Protein AF-A0A3D5N4D8-F1 (afdb_monomer)

Nearest PDB structures (foldseek):
  7d3u-assembly1_A  TM=8.699E-01  e=2.169E-12  Dietzia sp. DQ12-45-1b
  7qru-assembly1_B  TM=9.603E-01  e=1.527E-08  Alkalihalophilus pseudofirmus
  6z16-assembly1_b  TM=8.548E-01  e=5.038E-07  Anoxybacillus flavithermus WK1
  6cfw-assembly1_F  TM=7.799E-01  e=5.726E-03  Pyrococcus furiosus COM1

Structure (mmCIF, N/CA/C/O backbone):
data_AF-A0A3D5N4D8-F1
#
_entry.id   AF-A0A3D5N4D8-F1
#
loop_
_atom_site.group_PDB
_atom_site.id
_atom_site.type_symbol
_atom_site.label_atom_id
_atom_site.label_alt_id
_atom_site.label_comp_id
_atom_site.label_asym_id
_atom_site.label_entity_id
_atom_site.label_seq_id
_atom_site.pdbx_PDB_ins_code
_atom_site.Cartn_x
_atom_site.Cartn_y
_atom_site.Cartn_z
_atom_site.occupancy
_atom_site.B_iso_or_equiv
_atom_site.auth_seq_id
_atom_site.auth_comp_id
_atom_site.auth_asym_id
_atom_site.auth_atom_id
_atom_site.pdbx_PDB_model_num
ATOM 1 N N . MET A 1 1 ? -4.231 -3.269 14.061 1.00 57.81 1 MET A N 1
ATOM 2 C CA . MET A 1 1 ? -4.427 -4.299 15.109 1.00 57.81 1 MET A CA 1
ATOM 3 C C . MET A 1 1 ? -4.768 -3.691 16.466 1.00 57.81 1 MET A C 1
ATOM 5 O O . MET A 1 1 ? -5.794 -4.067 17.006 1.00 57.81 1 MET A O 1
ATOM 9 N N . LEU A 1 2 ? -3.995 -2.729 16.992 1.00 70.19 2 LEU A N 1
ATOM 10 C CA . LEU A 1 2 ? -4.283 -2.094 18.294 1.00 70.19 2 LEU A CA 1
ATOM 11 C C . LEU A 1 2 ? -5.701 -1.496 18.391 1.00 70.19 2 LEU A C 1
ATOM 13 O O . LEU A 1 2 ? -6.395 -1.758 19.364 1.00 70.19 2 LEU A O 1
ATOM 17 N N . LEU A 1 3 ? -6.166 -0.811 17.339 1.00 71.31 3 LEU A N 1
ATOM 18 C CA . LEU A 1 3 ? -7.548 -0.309 17.234 1.00 71.31 3 LEU A CA 1
ATOM 19 C C . LEU A 1 3 ? -8.612 -1.414 17.357 1.00 71.31 3 LEU A C 1
ATOM 21 O O . LEU A 1 3 ? -9.627 -1.219 18.009 1.00 71.31 3 LEU A O 1
ATOM 25 N N . ALA A 1 4 ? -8.376 -2.592 16.773 1.00 73.81 4 ALA A N 1
ATOM 26 C CA . ALA A 1 4 ? -9.312 -3.715 16.866 1.00 73.81 4 ALA A CA 1
ATOM 27 C C . ALA A 1 4 ? -9.271 -4.381 18.252 1.00 73.81 4 ALA A C 1
ATOM 29 O O . ALA A 1 4 ? -10.307 -4.767 18.781 1.00 73.81 4 ALA A O 1
ATOM 30 N N . LEU A 1 5 ? -8.084 -4.479 18.863 1.00 78.56 5 LEU A N 1
ATOM 31 C CA . LEU A 1 5 ? -7.918 -5.017 20.217 1.00 78.56 5 LEU A CA 1
ATOM 32 C C . LEU A 1 5 ? -8.554 -4.122 21.285 1.00 78.56 5 LEU A C 1
ATOM 34 O O . LEU A 1 5 ? -8.994 -4.643 22.304 1.00 78.56 5 LEU A O 1
ATOM 38 N N . ASN A 1 6 ? -8.650 -2.808 21.047 1.00 74.62 6 ASN A N 1
ATOM 39 C CA . ASN A 1 6 ? -9.348 -1.880 21.944 1.00 74.62 6 ASN A CA 1
ATOM 40 C C . ASN A 1 6 ? -10.826 -2.282 22.161 1.00 74.62 6 ASN A C 1
ATOM 42 O O . ASN A 1 6 ? -11.407 -1.994 23.203 1.00 74.62 6 ASN A O 1
ATOM 46 N N . ILE A 1 7 ? -11.411 -2.997 21.194 1.00 71.94 7 ILE A N 1
ATOM 47 C CA . ILE A 1 7 ? -12.817 -3.418 21.173 1.00 71.94 7 ILE A CA 1
ATOM 48 C C . ILE A 1 7 ? -12.981 -4.859 21.724 1.00 71.94 7 ILE A C 1
ATOM 50 O O . ILE A 1 7 ? -14.092 -5.344 21.926 1.00 71.94 7 ILE A O 1
ATOM 54 N N . LEU A 1 8 ? -11.892 -5.583 22.003 1.00 78.44 8 LEU A N 1
ATOM 55 C CA . LEU A 1 8 ? -11.964 -6.961 22.498 1.00 78.44 8 LEU A CA 1
ATOM 56 C C . LEU A 1 8 ? -11.841 -7.042 24.030 1.00 78.44 8 LEU A C 1
ATOM 58 O O . LEU A 1 8 ? -11.213 -6.184 24.655 1.00 78.44 8 LEU A O 1
ATOM 62 N N . PRO A 1 9 ? -12.404 -8.094 24.660 1.00 78.31 9 PRO A N 1
ATOM 63 C CA . PRO A 1 9 ? -12.164 -8.373 26.070 1.00 78.31 9 PRO A CA 1
ATOM 64 C C . PRO A 1 9 ? -10.664 -8.486 26.359 1.00 78.31 9 PRO A C 1
ATOM 66 O O . PRO A 1 9 ? -9.923 -9.131 25.617 1.00 78.31 9 PRO A O 1
ATOM 69 N N . LYS A 1 10 ? -10.219 -7.893 27.471 1.00 79.06 10 LYS A N 1
ATOM 70 C CA . LYS A 1 10 ? -8.807 -7.932 27.896 1.00 79.06 10 LYS A CA 1
ATOM 71 C C . LYS A 1 10 ? -8.333 -9.331 28.276 1.00 79.06 10 LYS A C 1
ATOM 73 O O . LYS A 1 10 ? -7.138 -9.607 28.241 1.00 79.06 10 LYS A O 1
ATOM 78 N N . GLU A 1 11 ? -9.268 -10.193 28.656 1.00 82.44 11 GLU A N 1
ATOM 79 C CA . GLU A 1 11 ? -8.996 -11.567 29.036 1.00 82.44 11 GLU A CA 1
ATOM 80 C C . GLU A 1 11 ? -9.659 -12.518 28.049 1.00 82.44 11 GLU A C 1
ATOM 82 O O . GLU A 1 11 ? -10.851 -12.418 27.756 1.00 82.44 11 GLU A O 1
ATOM 87 N N . THR A 1 12 ? -8.872 -13.460 27.537 1.00 83.25 12 THR A N 1
ATOM 88 C CA . THR A 1 12 ? -9.387 -14.548 26.711 1.00 83.25 12 THR A CA 1
ATOM 89 C C . THR A 1 12 ? -9.952 -15.647 27.617 1.00 83.25 12 THR A C 1
ATOM 91 O O . THR A 1 12 ? -9.240 -16.112 28.515 1.00 83.25 12 THR A O 1
ATOM 94 N N . PRO A 1 13 ? -11.192 -16.115 27.389 1.00 82.38 13 PRO A N 1
ATOM 95 C CA . PRO A 1 13 ? -11.760 -17.230 28.136 1.00 82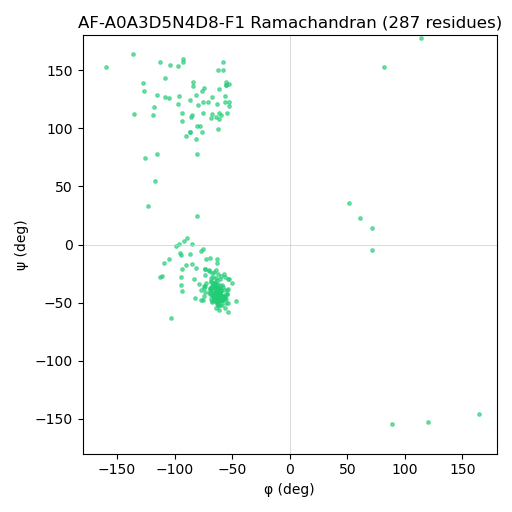.38 13 PRO A CA 1
ATOM 96 C C . PRO A 1 13 ? -10.877 -18.487 28.062 1.00 82.38 13 PRO A C 1
ATOM 98 O O . PRO A 1 13 ? -10.360 -18.859 27.006 1.00 82.38 13 PRO A O 1
ATOM 101 N N . LYS A 1 14 ? -10.696 -19.181 29.193 1.00 81.31 14 LYS A N 1
ATOM 102 C CA . LYS A 1 14 ? -9.939 -20.445 29.250 1.00 81.31 14 LYS A CA 1
ATOM 103 C C . LYS A 1 14 ? -10.817 -21.615 28.793 1.00 81.31 14 LYS A C 1
ATOM 105 O O . LYS A 1 14 ? -11.297 -22.385 29.612 1.00 81.31 14 LYS A O 1
ATOM 110 N N . GLU A 1 15 ? -10.995 -21.765 27.485 1.00 81.00 15 GLU A N 1
ATOM 111 C CA . GLU A 1 15 ? -11.867 -22.810 26.912 1.00 81.00 15 GLU A CA 1
ATOM 112 C C . GLU A 1 15 ? -11.146 -24.136 26.613 1.00 81.00 15 GLU A C 1
ATOM 114 O O . GLU A 1 15 ? -11.775 -25.177 26.430 1.00 81.00 15 GLU A O 1
ATOM 119 N N . SER A 1 16 ? -9.811 -24.127 26.541 1.00 86.50 16 SER A N 1
ATOM 120 C CA . SER A 1 16 ? -9.039 -25.287 26.075 1.00 86.50 16 SER A CA 1
ATOM 121 C C . SER A 1 16 ? -8.493 -26.151 27.211 1.00 86.50 16 SER A C 1
ATOM 123 O O . SER A 1 16 ? -7.671 -25.699 28.013 1.00 86.50 16 SER A O 1
ATOM 125 N N . LEU A 1 17 ? -8.886 -27.428 27.206 1.00 90.19 17 LEU A N 1
ATOM 126 C CA . LEU A 1 17 ? -8.381 -28.474 28.100 1.00 90.19 17 LEU A CA 1
ATOM 127 C C . LEU A 1 17 ? -6.866 -28.718 27.906 1.00 90.19 17 LEU A C 1
ATOM 129 O O . LEU A 1 17 ? -6.376 -28.606 26.776 1.00 90.19 17 LEU A O 1
ATOM 133 N N . PRO A 1 18 ? -6.119 -29.132 28.951 1.00 90.56 18 PRO A N 1
ATOM 134 C CA . PRO A 1 18 ? -4.676 -29.392 28.857 1.00 90.56 18 PRO A CA 1
ATOM 135 C C . PRO A 1 18 ? -4.288 -30.392 27.757 1.00 90.56 18 PRO A C 1
ATOM 137 O O . PRO A 1 18 ? -3.319 -30.167 27.039 1.00 90.56 18 PRO A O 1
ATOM 140 N N . GLY A 1 19 ? -5.080 -31.454 27.559 1.00 92.94 19 GLY A N 1
ATOM 141 C CA . GLY A 1 19 ? -4.830 -32.447 26.507 1.00 92.94 19 GLY A CA 1
ATOM 142 C C . GLY A 1 19 ? -4.964 -31.884 25.087 1.00 92.94 19 GLY A C 1
ATOM 143 O O . GLY A 1 19 ? -4.184 -32.243 24.208 1.00 92.94 19 GLY A O 1
ATOM 144 N N . ARG A 1 20 ? -5.895 -30.941 24.867 1.00 93.06 20 ARG A N 1
ATOM 145 C CA . ARG A 1 20 ? -6.019 -30.231 23.583 1.00 93.06 20 ARG A CA 1
ATOM 146 C C . ARG A 1 20 ? -4.787 -29.363 23.332 1.00 93.06 20 ARG A C 1
ATOM 148 O O . ARG A 1 20 ? -4.223 -29.429 22.250 1.00 93.06 20 ARG A O 1
ATOM 155 N N . LYS A 1 21 ? -4.318 -28.635 24.351 1.00 92.69 21 LYS A N 1
ATOM 156 C CA . LYS A 1 21 ? -3.095 -27.822 24.253 1.00 92.69 21 LYS A CA 1
ATOM 157 C C . LYS A 1 21 ? -1.859 -28.665 23.948 1.00 92.69 21 LYS A C 1
ATOM 159 O O . LYS A 1 21 ? -1.038 -28.248 23.140 1.00 92.69 21 LYS A O 1
ATOM 164 N N . LEU A 1 22 ? -1.741 -29.848 24.555 1.00 95.94 22 LEU A N 1
ATOM 165 C CA . LEU A 1 22 ? -0.646 -30.773 24.260 1.00 95.94 22 LEU A CA 1
ATOM 166 C C . LEU A 1 22 ? -0.704 -31.254 22.806 1.00 95.94 22 LEU A C 1
ATOM 168 O O . LEU A 1 22 ? 0.299 -31.167 22.106 1.00 95.94 22 LEU A O 1
ATOM 172 N N . ARG A 1 23 ? -1.876 -31.705 22.336 1.00 96.25 23 ARG A N 1
ATOM 173 C CA . ARG A 1 23 ? -2.076 -32.105 20.934 1.00 96.25 23 ARG A CA 1
ATOM 174 C C . ARG A 1 23 ? -1.701 -30.974 19.980 1.00 96.25 23 ARG A C 1
ATOM 176 O O . ARG A 1 23 ? -0.933 -31.197 19.054 1.00 96.25 23 ARG A O 1
ATOM 183 N N . ASP A 1 24 ? -2.225 -29.776 20.214 1.00 96.00 24 ASP A N 1
ATOM 184 C CA . ASP A 1 24 ? -1.990 -28.624 19.344 1.00 96.00 24 ASP A CA 1
ATOM 185 C C . ASP A 1 24 ? -0.513 -28.199 19.379 1.00 96.00 24 ASP A C 1
ATOM 187 O O . ASP A 1 24 ? 0.049 -27.848 18.344 1.00 96.00 24 ASP A O 1
ATOM 191 N N . GLY A 1 25 ? 0.150 -28.324 20.534 1.00 96.94 25 GLY A N 1
ATOM 192 C CA . GLY A 1 25 ? 1.595 -28.140 20.670 1.00 96.94 25 GLY A CA 1
ATOM 193 C C . GLY A 1 25 ? 2.397 -29.157 19.856 1.00 96.94 25 GLY A C 1
ATOM 194 O O . GLY A 1 25 ? 3.285 -28.768 19.104 1.00 96.94 25 GLY A O 1
ATOM 195 N N . VAL A 1 26 ? 2.048 -30.446 19.935 1.00 98.06 26 VAL A N 1
ATOM 196 C CA . VAL A 1 26 ? 2.691 -31.511 19.145 1.0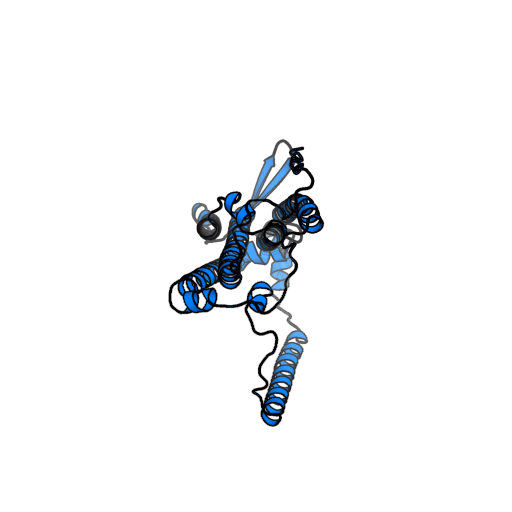0 98.06 26 VAL A CA 1
ATOM 197 C C . VAL A 1 26 ? 2.490 -31.279 17.648 1.00 98.06 26 VAL A C 1
ATOM 199 O O . VAL A 1 26 ? 3.457 -31.342 16.893 1.00 98.06 26 VAL A O 1
ATOM 202 N N . VAL A 1 27 ? 1.266 -30.957 17.216 1.00 98.00 27 VAL A N 1
ATOM 203 C CA . VAL A 1 27 ? 0.959 -30.651 15.809 1.00 98.00 27 VAL A CA 1
ATOM 204 C C . VAL A 1 27 ? 1.751 -29.433 15.333 1.00 98.00 27 VAL A C 1
ATOM 206 O O . VAL A 1 27 ? 2.333 -29.478 14.254 1.00 98.00 27 VAL A O 1
ATOM 209 N N . SER A 1 28 ? 1.831 -28.375 16.142 1.00 98.12 28 SER A N 1
ATOM 210 C CA . SER A 1 28 ? 2.570 -27.154 15.795 1.00 98.12 28 SER A CA 1
ATOM 211 C C . SER A 1 28 ? 4.073 -27.405 15.675 1.00 98.12 28 SER A C 1
ATOM 213 O O . SER A 1 28 ? 4.697 -26.919 14.736 1.00 98.12 28 SER A O 1
ATOM 215 N N . ILE A 1 29 ? 4.656 -28.196 16.583 1.00 98.31 29 ILE A N 1
ATOM 216 C CA . ILE A 1 29 ? 6.075 -28.576 16.527 1.00 98.31 29 ILE A CA 1
ATOM 217 C C . ILE A 1 29 ? 6.341 -29.448 15.301 1.00 98.31 29 ILE A C 1
ATOM 219 O O . ILE A 1 29 ? 7.279 -29.177 14.556 1.00 98.31 2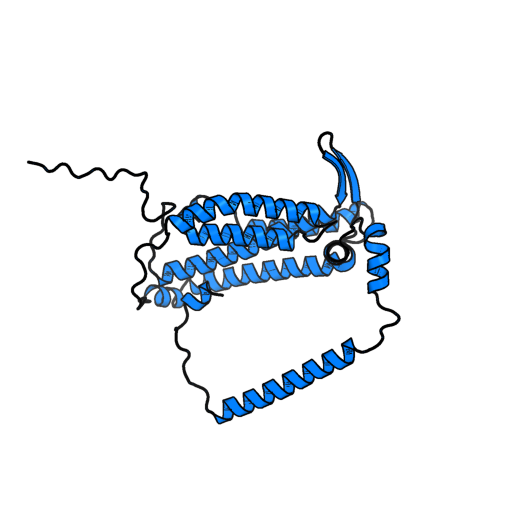9 ILE A O 1
ATOM 223 N N . ALA A 1 30 ? 5.510 -30.463 15.060 1.00 98.31 30 ALA A N 1
ATOM 224 C CA . ALA A 1 30 ? 5.659 -31.346 13.909 1.00 98.31 30 ALA A CA 1
ATOM 225 C C . ALA A 1 30 ? 5.546 -30.572 12.585 1.00 98.31 30 ALA A C 1
ATOM 227 O O . ALA A 1 30 ? 6.387 -30.738 11.703 1.00 98.31 30 ALA A O 1
ATOM 228 N N . ALA A 1 31 ? 4.560 -29.679 12.465 1.00 98.38 31 ALA A N 1
ATOM 229 C CA . ALA A 1 31 ? 4.394 -28.821 11.296 1.00 98.38 31 ALA A CA 1
ATOM 230 C C . ALA A 1 31 ? 5.566 -27.841 11.133 1.00 98.38 31 ALA A C 1
ATOM 232 O O . ALA A 1 31 ? 6.096 -27.702 10.033 1.00 98.38 31 ALA A O 1
ATOM 233 N N . GLY A 1 32 ? 6.008 -27.200 12.220 1.00 98.38 32 GLY A N 1
ATOM 234 C CA . GLY A 1 32 ? 7.130 -26.261 12.209 1.00 98.38 32 GLY A CA 1
ATOM 235 C C . GLY A 1 32 ? 8.449 -26.920 11.808 1.00 98.38 32 GLY A C 1
ATOM 236 O O . GLY A 1 32 ? 9.162 -26.391 10.959 1.00 98.38 32 GLY A O 1
ATOM 237 N N . LEU A 1 33 ? 8.744 -28.106 12.349 1.00 98.38 33 LEU A N 1
ATOM 238 C CA . LEU A 1 33 ? 9.914 -28.897 11.958 1.00 98.38 33 LEU A CA 1
ATOM 239 C C . LEU A 1 33 ? 9.804 -29.401 10.517 1.00 98.38 33 LEU A C 1
ATOM 241 O O . LEU A 1 33 ? 10.796 -29.377 9.795 1.00 98.38 33 LEU A O 1
ATOM 245 N N . GLY A 1 34 ? 8.613 -29.816 10.080 1.00 98.19 34 GLY A N 1
ATOM 246 C CA . GLY A 1 34 ? 8.374 -30.252 8.704 1.00 98.19 34 GLY A CA 1
ATOM 247 C C . GLY A 1 34 ? 8.617 -29.134 7.688 1.00 98.19 34 GLY A C 1
ATOM 248 O O . GLY A 1 34 ? 9.388 -29.311 6.747 1.00 98.19 34 GLY A O 1
ATOM 249 N N . ILE A 1 35 ? 8.013 -27.962 7.904 1.00 98.19 35 ILE A N 1
ATOM 250 C CA . ILE A 1 35 ? 8.190 -26.788 7.037 1.00 98.19 35 ILE A CA 1
ATOM 251 C C . ILE A 1 35 ? 9.632 -26.276 7.114 1.00 98.19 35 ILE A C 1
ATOM 253 O O . ILE A 1 35 ? 10.246 -26.027 6.079 1.00 98.19 35 ILE A O 1
ATOM 257 N N . GLY A 1 36 ? 10.199 -26.160 8.318 1.00 98.31 36 GLY A N 1
ATOM 258 C CA . GLY A 1 36 ? 11.580 -25.719 8.512 1.00 98.31 36 GLY A CA 1
ATOM 259 C C . GLY A 1 36 ? 12.589 -26.649 7.836 1.00 98.31 36 GLY A C 1
ATOM 260 O O . GLY A 1 36 ? 13.492 -26.180 7.147 1.00 98.31 36 GLY A O 1
ATOM 261 N N . GLY A 1 37 ? 12.390 -27.964 7.953 1.00 98.06 37 GLY A N 1
ATOM 262 C CA . GLY A 1 37 ? 13.183 -28.971 7.254 1.00 98.06 37 GLY A CA 1
ATOM 263 C C . GLY A 1 37 ? 13.054 -28.857 5.736 1.00 98.06 37 GLY A C 1
ATOM 264 O O . GLY A 1 37 ? 14.066 -28.843 5.039 1.00 98.06 37 GLY A O 1
ATOM 265 N N . ALA A 1 38 ? 11.835 -28.692 5.212 1.00 97.38 38 ALA A N 1
ATOM 266 C CA . ALA A 1 38 ? 11.617 -28.488 3.781 1.00 97.38 38 ALA A CA 1
ATOM 267 C C . ALA A 1 38 ? 12.360 -27.242 3.264 1.00 97.38 38 ALA A C 1
ATOM 269 O O . ALA A 1 38 ? 13.108 -27.338 2.292 1.00 97.38 38 ALA A O 1
ATOM 270 N N . ILE A 1 39 ? 12.240 -26.104 3.955 1.00 97.19 39 ILE A N 1
ATOM 271 C CA . ILE A 1 39 ? 12.950 -24.863 3.608 1.00 97.19 39 ILE A CA 1
ATOM 272 C C . ILE A 1 39 ? 14.465 -25.079 3.641 1.00 97.19 39 ILE A C 1
ATOM 274 O O . ILE A 1 39 ? 15.140 -24.754 2.666 1.00 97.19 39 ILE A O 1
ATOM 278 N N . TRP A 1 40 ? 14.996 -25.691 4.705 1.00 96.94 40 TRP A N 1
ATOM 279 C CA . TRP A 1 40 ? 16.423 -25.999 4.822 1.00 96.94 40 TRP A CA 1
ATOM 280 C C . TRP A 1 40 ? 16.919 -26.829 3.634 1.00 96.94 40 TRP A C 1
ATOM 282 O O . TRP A 1 40 ? 17.923 -26.489 3.007 1.00 96.94 40 TRP A O 1
ATOM 292 N N . THR A 1 41 ? 16.181 -27.879 3.261 1.00 96.00 41 THR A N 1
ATOM 293 C CA . THR A 1 41 ? 16.553 -28.744 2.131 1.00 96.00 41 THR A CA 1
ATOM 294 C C . THR A 1 41 ? 16.465 -28.059 0.772 1.00 96.00 41 THR A C 1
ATOM 296 O O . THR A 1 41 ? 17.129 -28.507 -0.155 1.00 96.00 41 THR A O 1
ATOM 299 N N . ILE A 1 42 ? 15.649 -27.011 0.622 1.00 93.38 42 ILE A N 1
ATOM 300 C CA . ILE A 1 42 ? 15.556 -26.232 -0.619 1.00 93.38 42 ILE A CA 1
ATOM 301 C C . ILE A 1 42 ? 16.686 -25.202 -0.676 1.00 93.38 42 ILE A C 1
ATOM 303 O O . ILE A 1 42 ? 17.360 -25.101 -1.696 1.00 93.38 42 ILE A O 1
ATOM 307 N N . MET A 1 43 ? 16.925 -24.473 0.417 1.00 92.69 43 MET A N 1
ATOM 308 C CA . MET A 1 43 ? 17.912 -23.388 0.470 1.00 92.69 43 MET A CA 1
ATOM 309 C C . MET A 1 43 ? 19.368 -23.864 0.401 1.00 92.69 43 MET A C 1
ATOM 311 O O . MET A 1 43 ? 20.242 -23.084 0.046 1.00 92.69 43 MET A O 1
ATOM 315 N N . THR A 1 44 ? 19.634 -25.125 0.743 1.00 93.62 44 THR A N 1
ATOM 316 C CA . THR A 1 44 ? 20.980 -25.729 0.706 1.00 93.62 44 THR A CA 1
ATOM 317 C C . THR A 1 44 ? 21.305 -26.432 -0.616 1.00 93.62 44 THR A C 1
ATOM 319 O O . THR A 1 44 ? 22.373 -27.026 -0.742 1.00 93.62 44 THR A O 1
ATOM 322 N N . ARG A 1 45 ? 20.404 -26.389 -1.606 1.00 89.50 45 ARG A N 1
ATOM 323 C CA . ARG A 1 45 ? 20.658 -26.938 -2.946 1.00 89.50 45 ARG A CA 1
ATOM 324 C C . ARG A 1 45 ? 21.402 -25.934 -3.813 1.00 89.50 45 ARG A C 1
ATOM 326 O O . ARG A 1 45 ? 21.031 -24.764 -3.865 1.00 89.50 45 ARG A O 1
ATOM 333 N N . ASP A 1 46 ? 22.359 -26.432 -4.587 1.00 86.94 46 ASP A N 1
ATOM 334 C CA . ASP A 1 46 ? 22.959 -25.662 -5.670 1.00 86.94 46 ASP A CA 1
ATOM 335 C C . ASP A 1 46 ? 21.932 -25.427 -6.787 1.00 86.94 46 ASP A C 1
ATOM 337 O O . ASP A 1 46 ? 21.310 -26.360 -7.302 1.00 86.94 46 ASP A O 1
ATOM 341 N N . LEU A 1 47 ? 21.758 -24.160 -7.169 1.00 81.69 47 LEU A N 1
ATOM 342 C CA . LEU A 1 47 ? 20.841 -23.711 -8.221 1.00 81.69 47 LEU A CA 1
ATOM 343 C C . LEU A 1 47 ? 21.647 -23.098 -9.381 1.00 81.69 47 LEU A C 1
ATOM 345 O O . LEU A 1 47 ? 21.721 -21.874 -9.497 1.00 81.69 47 LEU A O 1
ATOM 349 N N . PRO A 1 48 ? 22.262 -23.925 -10.250 1.00 74.94 48 PRO A N 1
ATOM 350 C CA . PRO A 1 48 ? 23.191 -23.452 -11.280 1.00 74.94 48 PRO A CA 1
ATOM 351 C C . PRO A 1 48 ? 22.550 -22.544 -12.345 1.00 74.94 48 PRO A C 1
ATOM 353 O O . PRO A 1 48 ? 23.252 -21.745 -12.952 1.00 74.94 48 PRO A O 1
ATOM 356 N N . ASN A 1 49 ? 21.227 -22.608 -12.540 1.00 80.62 49 ASN A N 1
ATOM 357 C CA . ASN A 1 49 ? 20.490 -21.807 -13.529 1.00 80.62 49 ASN A CA 1
ATOM 358 C C . ASN A 1 49 ? 19.477 -20.863 -12.859 1.00 80.62 49 ASN A C 1
ATOM 360 O O . ASN A 1 49 ? 18.280 -20.911 -13.141 1.00 80.62 49 ASN A O 1
ATOM 364 N N . SER A 1 50 ? 19.940 -20.036 -11.920 1.00 85.69 50 SER A N 1
ATOM 365 C CA . SER A 1 50 ? 19.078 -19.063 -11.239 1.00 85.69 50 SER A CA 1
ATOM 366 C C . SER A 1 50 ? 18.728 -17.868 -12.135 1.00 85.69 50 SER A C 1
ATOM 368 O O . SER A 1 50 ? 19.607 -17.235 -12.723 1.00 85.69 50 SER A O 1
ATOM 370 N N . ILE A 1 51 ? 17.449 -17.475 -12.140 1.00 91.19 51 ILE A N 1
ATOM 371 C CA . ILE A 1 51 ? 16.967 -16.242 -12.788 1.00 91.19 51 ILE A CA 1
ATOM 372 C C . ILE A 1 51 ? 17.553 -14.965 -12.157 1.00 91.19 51 ILE A C 1
ATOM 374 O O . ILE A 1 51 ? 17.536 -13.900 -12.768 1.00 91.19 51 ILE A O 1
ATOM 378 N N . SER A 1 52 ? 18.133 -15.050 -10.953 1.00 90.19 52 SER A N 1
ATOM 379 C CA . SER A 1 52 ? 18.774 -13.902 -10.298 1.00 90.19 52 SER A CA 1
ATOM 380 C C . SER A 1 52 ? 19.897 -13.297 -11.144 1.00 90.19 52 SER A C 1
ATOM 382 O O . SER A 1 52 ? 20.032 -12.077 -11.182 1.00 90.19 52 SER A O 1
ATOM 384 N N . ALA A 1 53 ? 20.668 -14.127 -11.857 1.00 91.12 53 ALA A N 1
ATOM 385 C CA . ALA A 1 53 ? 21.729 -13.652 -12.744 1.00 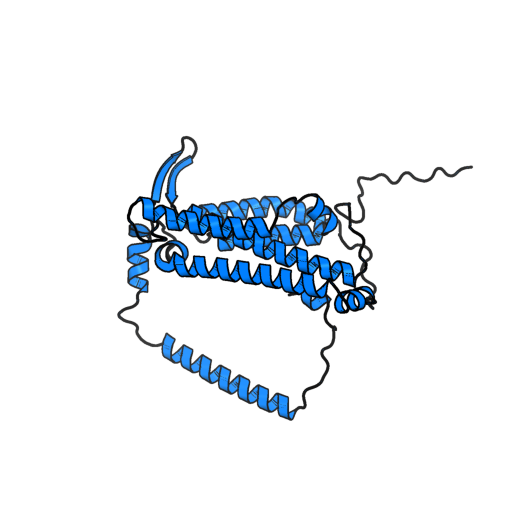91.12 53 ALA A CA 1
ATOM 386 C C . ALA A 1 53 ? 21.166 -12.824 -13.911 1.00 91.12 53 ALA A C 1
ATOM 388 O O . ALA A 1 53 ? 21.738 -11.794 -14.259 1.00 91.12 53 ALA A O 1
ATOM 389 N N . TYR A 1 54 ? 20.011 -13.227 -14.459 1.00 92.75 54 TYR A N 1
ATOM 390 C CA . TYR A 1 54 ? 19.309 -12.467 -15.494 1.00 92.75 54 TYR A CA 1
ATOM 391 C C . TYR A 1 54 ? 18.880 -11.090 -14.981 1.00 92.75 54 TYR A C 1
ATOM 393 O O . TYR A 1 54 ? 19.154 -10.086 -15.633 1.00 92.75 54 TYR A O 1
ATOM 401 N N . HIS A 1 55 ? 18.247 -11.020 -13.805 1.00 93.81 55 HIS A N 1
ATOM 402 C CA . HIS A 1 55 ? 17.785 -9.741 -13.263 1.00 93.81 55 HIS A CA 1
ATOM 403 C C . HIS A 1 55 ? 18.945 -8.796 -12.931 1.00 93.81 55 HIS A C 1
ATOM 405 O O . HIS A 1 55 ? 18.887 -7.624 -13.283 1.00 93.81 55 HIS A O 1
ATOM 411 N N . LEU A 1 56 ? 20.032 -9.302 -12.338 1.00 92.88 56 LEU A N 1
ATOM 412 C CA . LEU A 1 56 ? 21.223 -8.488 -12.067 1.00 92.88 56 LEU A CA 1
ATOM 413 C C . LEU A 1 56 ? 21.843 -7.913 -13.350 1.00 92.88 56 LEU A C 1
ATOM 415 O O . LEU A 1 56 ? 22.283 -6.767 -13.346 1.00 92.88 56 LEU A O 1
ATOM 419 N N . ALA A 1 57 ? 21.869 -8.692 -14.435 1.00 93.06 57 ALA A N 1
ATOM 420 C CA . ALA A 1 57 ? 22.434 -8.254 -15.708 1.00 93.06 57 ALA A CA 1
ATOM 421 C C . ALA A 1 57 ? 21.534 -7.254 -16.455 1.00 93.06 57 ALA A C 1
ATOM 423 O O . ALA A 1 57 ? 22.048 -6.337 -17.093 1.00 93.06 57 ALA A O 1
ATOM 424 N N . ASN A 1 58 ? 20.208 -7.408 -16.369 1.00 92.94 58 ASN A N 1
ATOM 425 C CA . ASN A 1 58 ? 19.267 -6.676 -17.223 1.00 92.94 58 ASN A CA 1
ATOM 426 C C . ASN A 1 58 ? 18.515 -5.534 -16.528 1.00 92.94 58 ASN A C 1
ATOM 428 O O . ASN A 1 58 ? 17.935 -4.708 -17.225 1.00 92.94 58 ASN A O 1
ATOM 432 N N . SER A 1 59 ? 18.537 -5.406 -15.194 1.00 90.75 59 SER A N 1
ATOM 433 C CA . SER A 1 59 ? 17.769 -4.351 -14.506 1.00 90.75 59 SER A CA 1
ATOM 434 C C . SER A 1 59 ? 18.089 -2.929 -14.981 1.00 90.75 59 SER A C 1
ATOM 436 O O . SER A 1 59 ? 17.165 -2.156 -15.218 1.00 90.75 59 SER A O 1
ATOM 438 N N . LYS A 1 60 ? 19.370 -2.583 -15.182 1.00 88.31 60 LYS A N 1
ATOM 439 C CA . LYS A 1 60 ? 19.729 -1.244 -15.685 1.00 88.31 60 LYS A CA 1
ATOM 440 C C . LYS A 1 60 ? 19.538 -1.110 -17.197 1.00 88.31 60 LYS A C 1
ATOM 442 O O . LYS A 1 60 ? 19.193 -0.030 -17.656 1.00 88.31 60 LYS A O 1
ATOM 447 N N . ILE A 1 61 ? 19.771 -2.180 -17.960 1.00 88.06 61 ILE A N 1
ATOM 448 C CA . ILE A 1 61 ? 19.734 -2.149 -19.432 1.00 88.06 61 ILE A CA 1
ATOM 449 C C . ILE A 1 61 ? 18.289 -2.109 -19.939 1.00 88.06 61 ILE A C 1
ATOM 451 O O . ILE A 1 61 ? 17.965 -1.290 -20.792 1.00 88.06 61 ILE A O 1
ATOM 455 N N . GLU A 1 62 ? 17.429 -2.978 -19.408 1.00 85.88 62 GLU A N 1
ATOM 456 C CA . GLU A 1 62 ? 16.038 -3.120 -19.850 1.00 85.88 62 GLU A CA 1
ATOM 457 C C . GLU A 1 62 ? 15.075 -2.268 -19.010 1.00 85.88 62 GLU A C 1
ATOM 459 O O . GLU A 1 62 ? 14.170 -1.653 -19.563 1.00 85.88 62 GLU A O 1
ATOM 464 N N . GLY A 1 63 ? 15.273 -2.196 -17.688 1.00 82.31 63 GLY A N 1
ATOM 465 C CA . GLY A 1 63 ? 14.385 -1.462 -16.772 1.00 82.31 63 GLY A CA 1
ATOM 466 C C . GLY A 1 63 ? 14.818 -0.027 -16.458 1.00 82.31 63 GLY A C 1
ATOM 467 O O . GLY A 1 63 ? 14.082 0.715 -15.814 1.00 82.31 63 GLY A O 1
ATOM 468 N N . GLY A 1 64 ? 16.024 0.379 -16.868 1.00 84.06 64 GLY A N 1
ATOM 469 C CA . GLY A 1 64 ? 16.571 1.716 -16.610 1.00 84.06 64 GLY A CA 1
ATOM 470 C C . GLY A 1 64 ? 16.976 1.981 -15.153 1.00 84.06 64 GLY A C 1
ATOM 471 O O . GLY A 1 64 ? 17.550 3.023 -14.866 1.00 84.06 64 GLY A O 1
ATOM 472 N N . GLY A 1 65 ? 16.743 1.067 -14.207 1.00 85.50 65 GLY A N 1
ATOM 473 C CA . GLY A 1 65 ? 16.975 1.317 -12.778 1.00 85.50 65 GLY A CA 1
ATOM 474 C C . GLY A 1 65 ? 18.182 0.571 -12.216 1.00 85.50 65 GLY A C 1
ATOM 475 O O . GLY A 1 65 ? 18.449 -0.576 -12.579 1.00 85.50 65 GLY A O 1
ATOM 476 N N . THR A 1 66 ? 18.919 1.194 -11.291 1.00 89.56 66 THR A N 1
ATOM 477 C CA . THR A 1 66 ? 19.982 0.499 -10.534 1.00 89.56 66 THR A CA 1
ATOM 478 C C . THR A 1 66 ? 19.454 -0.251 -9.311 1.00 89.56 66 THR A C 1
ATOM 480 O O . THR A 1 66 ? 20.136 -1.137 -8.794 1.00 89.56 66 THR A O 1
ATOM 483 N N . ASN A 1 67 ? 18.233 0.049 -8.852 1.00 91.88 67 ASN A N 1
ATOM 484 C CA . ASN A 1 67 ? 17.576 -0.720 -7.801 1.00 91.88 67 ASN A CA 1
ATOM 485 C C . ASN A 1 67 ? 16.921 -1.972 -8.395 1.00 91.88 67 ASN A C 1
ATOM 487 O O . ASN A 1 67 ? 15.753 -1.963 -8.779 1.00 91.88 67 ASN A O 1
ATOM 491 N N . VAL A 1 68 ? 17.679 -3.069 -8.420 1.00 92.81 68 VAL A N 1
ATOM 492 C CA . VAL A 1 68 ? 17.247 -4.359 -8.983 1.00 92.81 68 VAL A CA 1
ATOM 493 C C . VAL A 1 68 ? 15.922 -4.838 -8.387 1.00 92.81 68 VAL A C 1
ATOM 495 O O . VAL A 1 68 ? 15.087 -5.361 -9.115 1.00 92.81 68 VAL A O 1
ATOM 498 N N . VAL A 1 69 ? 15.689 -4.633 -7.085 1.00 92.81 69 VAL A N 1
ATOM 499 C CA . VAL A 1 69 ? 14.440 -5.064 -6.440 1.00 92.81 69 VAL A CA 1
ATOM 500 C C . VAL A 1 69 ? 13.258 -4.260 -6.967 1.00 92.81 69 VAL A C 1
ATOM 502 O O . VAL A 1 69 ? 12.271 -4.859 -7.381 1.00 92.81 69 VAL A O 1
ATOM 505 N N . ASN A 1 70 ? 13.360 -2.927 -7.000 1.00 91.44 70 ASN A N 1
ATOM 506 C CA . ASN A 1 70 ? 12.268 -2.095 -7.506 1.00 91.44 70 ASN A CA 1
ATOM 507 C C . ASN A 1 70 ? 11.989 -2.397 -8.979 1.00 91.44 70 ASN A C 1
ATOM 509 O O . ASN A 1 70 ? 10.841 -2.617 -9.333 1.00 91.44 70 ASN A O 1
ATOM 513 N N . VAL A 1 71 ? 13.036 -2.513 -9.800 1.00 90.81 71 VAL A N 1
ATOM 514 C CA . VAL A 1 71 ? 12.920 -2.872 -11.223 1.00 90.81 71 VAL A CA 1
ATOM 515 C C . VAL A 1 71 ? 12.254 -4.239 -11.415 1.00 90.81 71 VAL A C 1
ATOM 517 O O . VAL A 1 71 ? 11.406 -4.402 -12.287 1.00 90.81 71 VAL A O 1
ATOM 520 N N . ILE A 1 72 ? 12.570 -5.240 -10.583 1.00 92.88 72 ILE A N 1
ATOM 521 C CA . ILE A 1 72 ? 11.854 -6.523 -10.632 1.00 92.88 72 ILE A CA 1
ATOM 522 C C . ILE A 1 72 ? 10.368 -6.321 -10.346 1.00 92.88 72 ILE A C 1
ATOM 524 O O . ILE A 1 72 ? 9.552 -6.898 -11.054 1.00 92.88 72 ILE A O 1
ATOM 528 N N . LEU A 1 73 ? 10.016 -5.535 -9.328 1.00 91.81 73 LEU A N 1
ATOM 529 C CA . LEU A 1 73 ? 8.627 -5.344 -8.915 1.00 91.81 73 LEU A CA 1
ATOM 530 C C . LEU A 1 73 ? 7.811 -4.583 -9.965 1.00 91.81 73 LEU A C 1
ATOM 532 O O . LEU A 1 73 ? 6.729 -5.030 -10.326 1.00 91.81 73 LEU A O 1
ATOM 536 N N . VAL A 1 74 ? 8.324 -3.463 -10.474 1.00 90.19 74 VAL A N 1
ATOM 537 C CA . VAL A 1 74 ? 7.535 -2.557 -11.325 1.00 90.19 74 VAL A CA 1
ATOM 538 C C . VAL A 1 74 ? 7.704 -2.814 -12.820 1.00 90.19 74 VAL A C 1
ATOM 540 O O . VAL A 1 74 ? 6.753 -2.588 -13.561 1.00 90.19 74 VAL A O 1
ATOM 543 N N . ASP A 1 75 ? 8.856 -3.336 -13.258 1.00 89.69 75 ASP A N 1
ATOM 544 C CA . ASP A 1 75 ? 9.150 -3.550 -14.680 1.00 89.69 75 ASP A CA 1
ATOM 545 C C . ASP A 1 75 ? 9.009 -5.032 -15.059 1.00 89.69 75 ASP A C 1
ATOM 547 O O . ASP A 1 75 ? 8.127 -5.404 -15.831 1.00 89.69 75 ASP A O 1
ATOM 551 N N . PHE A 1 76 ? 9.828 -5.924 -14.488 1.00 91.38 76 PHE A N 1
ATOM 552 C CA . PHE A 1 76 ? 9.826 -7.337 -14.905 1.00 91.38 76 PHE A CA 1
ATOM 553 C C . PHE A 1 76 ? 8.604 -8.123 -14.420 1.00 91.38 76 PHE A C 1
ATOM 555 O O . PHE A 1 76 ? 8.127 -9.028 -15.104 1.00 91.38 76 PHE A O 1
ATOM 562 N N . ARG A 1 77 ? 8.113 -7.813 -13.219 1.00 93.75 77 ARG A N 1
ATOM 563 C CA . ARG A 1 77 ? 6.977 -8.475 -12.568 1.00 93.75 77 ARG A CA 1
ATOM 564 C C . ARG A 1 77 ? 5.878 -7.477 -12.209 1.00 93.75 77 ARG A C 1
ATOM 566 O O . ARG A 1 77 ? 5.140 -7.701 -11.254 1.00 93.75 77 ARG A O 1
ATOM 573 N N . GLY A 1 78 ? 5.706 -6.438 -13.033 1.00 92.25 78 GLY A N 1
ATOM 574 C CA . GLY A 1 78 ? 4.698 -5.391 -12.828 1.00 92.25 78 GLY A CA 1
ATOM 575 C C . GLY A 1 78 ? 3.274 -5.921 -12.624 1.00 92.25 78 GLY A C 1
ATOM 576 O O . GLY A 1 78 ? 2.489 -5.324 -11.890 1.00 92.25 78 GLY A O 1
ATOM 577 N N . PHE A 1 79 ? 2.934 -7.075 -13.214 1.00 94.94 79 PHE A N 1
ATOM 578 C CA . PHE A 1 79 ? 1.645 -7.739 -12.990 1.00 94.94 79 PHE A CA 1
ATOM 579 C C . PHE A 1 79 ? 1.417 -8.158 -11.536 1.00 94.94 79 PHE A C 1
ATOM 581 O O . PHE A 1 79 ? 0.288 -8.053 -11.057 1.00 94.94 79 PHE A O 1
ATOM 588 N N . ASP A 1 80 ? 2.459 -8.607 -10.836 1.00 96.06 80 ASP A N 1
ATOM 589 C CA . ASP A 1 80 ? 2.342 -9.022 -9.440 1.00 96.06 80 ASP A CA 1
ATOM 590 C C . ASP A 1 80 ? 2.053 -7.803 -8.568 1.00 96.06 80 ASP A C 1
ATOM 592 O O . ASP A 1 80 ? 1.085 -7.808 -7.813 1.00 96.06 80 ASP A O 1
ATOM 596 N N . THR A 1 81 ? 2.800 -6.711 -8.754 1.00 95.25 81 THR A N 1
ATOM 597 C CA . THR A 1 81 ? 2.567 -5.452 -8.032 1.00 95.25 81 THR A CA 1
ATOM 598 C C . THR A 1 81 ? 1.214 -4.827 -8.387 1.00 95.25 81 THR A C 1
ATOM 600 O O . THR A 1 81 ? 0.520 -4.310 -7.511 1.00 95.25 81 THR A O 1
ATOM 603 N N . PHE A 1 82 ? 0.773 -4.923 -9.646 1.00 96.75 82 PHE A N 1
ATOM 604 C CA . PHE A 1 82 ? -0.564 -4.486 -10.056 1.00 96.75 82 PHE A CA 1
ATOM 605 C C . PHE A 1 82 ? -1.662 -5.314 -9.369 1.00 96.75 82 PHE A C 1
ATOM 607 O O . PHE A 1 82 ? -2.637 -4.766 -8.852 1.00 96.75 82 PHE A O 1
ATOM 614 N N . GLY A 1 83 ? -1.482 -6.635 -9.301 1.00 97.00 83 GLY A N 1
ATOM 615 C CA . GLY A 1 83 ? -2.363 -7.536 -8.565 1.00 97.00 83 GLY A CA 1
ATOM 616 C C . GLY A 1 83 ? -2.389 -7.233 -7.065 1.00 97.00 83 GLY A C 1
ATOM 617 O O . GLY A 1 83 ? -3.465 -7.167 -6.474 1.00 97.00 83 GLY A O 1
ATOM 618 N N . GLU A 1 84 ? -1.232 -6.981 -6.453 1.00 96.81 84 GLU A N 1
ATOM 619 C CA . GLU A 1 84 ? -1.107 -6.630 -5.035 1.00 96.81 84 GLU A CA 1
ATOM 620 C C . GLU A 1 84 ? -1.901 -5.370 -4.680 1.00 96.81 84 GLU A C 1
ATOM 622 O O . GLU A 1 84 ? -2.653 -5.384 -3.703 1.00 96.81 84 GLU A O 1
ATOM 627 N N . ILE A 1 85 ? -1.803 -4.294 -5.473 1.00 97.12 85 ILE A N 1
ATOM 628 C CA . ILE A 1 85 ? -2.565 -3.065 -5.195 1.00 97.12 85 ILE A CA 1
ATOM 629 C C . ILE A 1 85 ? -4.070 -3.253 -5.400 1.00 97.12 85 ILE A C 1
ATOM 631 O O . ILE A 1 85 ? -4.862 -2.672 -4.656 1.00 97.12 85 ILE A O 1
ATOM 635 N N . ILE A 1 86 ? -4.485 -4.103 -6.345 1.00 97.75 86 ILE A N 1
ATOM 636 C CA . ILE A 1 86 ? -5.895 -4.469 -6.521 1.00 97.75 86 ILE A CA 1
ATOM 637 C C . ILE A 1 86 ? -6.390 -5.234 -5.294 1.00 97.75 86 ILE A C 1
ATOM 639 O O . ILE A 1 86 ? -7.428 -4.882 -4.735 1.00 97.75 86 ILE A O 1
ATOM 643 N N . VAL A 1 87 ? -5.646 -6.244 -4.836 1.00 97.75 87 VAL A N 1
ATOM 644 C CA . VAL A 1 87 ? -5.990 -7.021 -3.635 1.00 97.75 87 VAL A CA 1
ATOM 645 C C . VAL A 1 87 ? -6.031 -6.120 -2.400 1.00 97.75 87 VAL A C 1
ATOM 647 O O . VAL A 1 87 ? -6.962 -6.225 -1.602 1.00 97.75 87 VAL A O 1
ATOM 650 N N . LEU A 1 88 ? -5.087 -5.186 -2.264 1.00 97.31 88 LEU A N 1
ATOM 651 C CA . LEU A 1 88 ? -5.074 -4.197 -1.187 1.00 97.31 88 LEU A CA 1
ATOM 652 C C . LEU A 1 88 ? -6.313 -3.288 -1.234 1.00 97.31 88 LEU A C 1
ATOM 654 O O . LEU A 1 88 ? -6.955 -3.060 -0.206 1.00 97.31 88 LEU A O 1
ATOM 658 N N . GLY A 1 89 ? -6.681 -2.806 -2.422 1.00 97.12 89 GLY A N 1
ATOM 659 C CA . GLY A 1 89 ? -7.899 -2.029 -2.638 1.00 97.12 89 GLY A CA 1
ATOM 660 C C . GLY A 1 89 ? -9.160 -2.817 -2.276 1.00 97.12 89 GLY A C 1
ATOM 661 O O . GLY A 1 89 ? -10.003 -2.318 -1.530 1.00 97.12 89 GLY A O 1
ATOM 662 N N . ILE A 1 90 ? -9.265 -4.074 -2.722 1.00 97.69 90 ILE A N 1
ATOM 663 C CA . ILE A 1 90 ? -10.370 -4.984 -2.376 1.00 97.69 90 ILE A CA 1
ATOM 664 C C . ILE A 1 90 ? -10.440 -5.193 -0.862 1.00 97.69 90 ILE A C 1
ATOM 666 O O . ILE A 1 90 ? -11.529 -5.133 -0.292 1.00 97.69 90 ILE A O 1
ATOM 670 N N . ALA A 1 91 ? -9.306 -5.400 -0.191 1.00 96.94 91 ALA A N 1
ATOM 671 C CA . ALA A 1 91 ? -9.263 -5.561 1.258 1.00 96.94 91 ALA A CA 1
ATOM 672 C C . ALA A 1 91 ? -9.784 -4.308 1.980 1.00 96.94 91 ALA A C 1
ATOM 674 O O . ALA A 1 91 ? -10.612 -4.422 2.884 1.00 96.94 91 ALA A O 1
ATOM 675 N N . ALA A 1 92 ? -9.375 -3.111 1.552 1.00 95.69 92 ALA A N 1
ATOM 676 C CA . ALA A 1 92 ? -9.854 -1.857 2.132 1.00 95.69 92 ALA A CA 1
ATOM 677 C C . ALA A 1 92 ? -11.360 -1.639 1.908 1.00 95.69 92 ALA A C 1
ATOM 679 O O . ALA A 1 92 ? -12.077 -1.272 2.840 1.00 95.69 92 ALA A O 1
ATOM 680 N N . LEU A 1 93 ? -11.860 -1.924 0.702 1.00 95.62 93 LEU A N 1
ATOM 681 C CA . LEU A 1 93 ? -13.292 -1.874 0.393 1.00 95.62 93 LEU A CA 1
ATOM 682 C C . LEU A 1 93 ? -14.089 -2.934 1.165 1.00 95.62 93 LEU A C 1
ATOM 684 O O . LEU A 1 93 ? -15.218 -2.677 1.576 1.00 95.62 93 LEU A O 1
ATOM 688 N N . SER A 1 94 ? -13.497 -4.101 1.420 1.00 95.56 94 SER A N 1
ATOM 689 C CA . SER A 1 94 ? -14.104 -5.153 2.241 1.00 95.56 94 SER A CA 1
ATOM 690 C C . SER A 1 94 ? -14.200 -4.726 3.703 1.00 95.56 94 SER A C 1
ATOM 692 O O . SER A 1 94 ? -15.249 -4.895 4.315 1.00 95.56 94 SER A O 1
ATOM 694 N N . ILE A 1 95 ? -13.150 -4.109 4.259 1.00 92.88 95 ILE A N 1
ATOM 695 C CA . ILE A 1 95 ? -13.187 -3.506 5.602 1.00 92.88 95 ILE A CA 1
ATOM 696 C C . ILE A 1 95 ? -14.300 -2.461 5.674 1.00 92.88 95 ILE A C 1
ATOM 698 O O . ILE A 1 95 ? -15.088 -2.469 6.618 1.00 92.88 95 ILE A O 1
ATOM 702 N N . PHE A 1 96 ? -14.386 -1.590 4.667 1.00 92.56 96 PHE A N 1
ATOM 703 C CA . PHE A 1 96 ? -15.461 -0.613 4.557 1.00 92.56 96 PHE A CA 1
ATOM 704 C C . PHE A 1 96 ? -16.842 -1.280 4.571 1.00 92.56 96 PHE A C 1
ATOM 706 O O . PHE A 1 96 ? -17.656 -0.937 5.424 1.00 92.56 96 PHE A O 1
ATOM 713 N N . ALA A 1 97 ? -17.091 -2.249 3.687 1.00 92.69 97 ALA A N 1
ATOM 714 C CA . ALA A 1 97 ? -18.381 -2.922 3.571 1.00 92.69 97 ALA A CA 1
ATOM 715 C C . ALA A 1 97 ? -18.768 -3.655 4.867 1.00 92.69 97 ALA A C 1
ATOM 717 O O . ALA A 1 97 ? -19.893 -3.526 5.349 1.00 92.69 97 ALA A O 1
ATOM 718 N N . LEU A 1 98 ? -17.822 -4.374 5.477 1.00 91.56 98 LEU A N 1
ATOM 719 C CA . LEU A 1 98 ? -18.040 -5.072 6.743 1.00 91.56 98 LEU A CA 1
ATOM 720 C C . LEU A 1 98 ? -18.362 -4.094 7.874 1.00 91.56 98 LEU A C 1
ATOM 722 O O . LEU A 1 98 ? -19.320 -4.303 8.609 1.00 91.56 98 LEU A O 1
ATOM 726 N N . ILE A 1 99 ? -17.609 -3.002 8.004 1.00 88.75 99 ILE A N 1
ATOM 727 C CA . ILE A 1 99 ? -17.863 -2.023 9.063 1.00 88.75 99 ILE A CA 1
ATOM 728 C C . ILE A 1 99 ? -19.188 -1.303 8.829 1.00 88.75 99 ILE A C 1
ATOM 730 O O . ILE A 1 99 ? -19.967 -1.185 9.767 1.00 88.75 99 ILE A O 1
ATOM 734 N N . GLU A 1 100 ? -19.486 -0.885 7.598 1.00 87.56 100 GLU A N 1
ATOM 735 C CA . GLU A 1 100 ? -20.739 -0.201 7.274 1.00 87.56 100 GLU A CA 1
ATOM 736 C C . GLU A 1 100 ? -21.948 -1.066 7.664 1.00 87.56 100 GLU A C 1
ATOM 738 O O . GLU A 1 100 ? -22.840 -0.596 8.371 1.00 87.56 100 GLU A O 1
ATOM 743 N N . THR A 1 101 ? -21.916 -2.361 7.325 1.00 85.44 101 THR A N 1
ATOM 744 C CA . THR A 1 101 ? -22.970 -3.313 7.720 1.00 85.44 101 THR A CA 1
ATOM 745 C C . THR A 1 101 ? -23.062 -3.525 9.232 1.00 85.44 101 THR A C 1
ATOM 747 O O . THR A 1 101 ? -24.162 -3.644 9.755 1.00 85.44 101 THR A O 1
ATOM 750 N N . VAL A 1 102 ? -21.947 -3.529 9.970 1.00 82.62 102 VAL A N 1
ATOM 751 C CA . VAL A 1 102 ? -21.962 -3.659 11.441 1.00 82.62 102 VAL A CA 1
ATOM 752 C C . VAL A 1 102 ? -22.467 -2.382 12.117 1.00 82.62 102 VAL A C 1
ATOM 754 O O . VAL A 1 102 ? -23.140 -2.448 13.147 1.00 82.62 102 VAL A O 1
ATOM 757 N N . THR A 1 103 ? -22.180 -1.218 11.534 1.00 80.56 103 THR A N 1
ATOM 758 C CA . THR A 1 103 ? -22.639 0.085 12.039 1.00 80.56 103 THR A CA 1
ATOM 759 C C . THR A 1 103 ? -24.107 0.379 11.730 1.00 80.56 103 THR A C 1
ATOM 761 O O . THR A 1 103 ? -24.652 1.351 12.251 1.00 80.56 103 THR A O 1
ATOM 764 N N . GLN A 1 104 ? -24.778 -0.481 10.960 1.00 78.88 104 GLN A N 1
ATOM 765 C CA . GLN A 1 104 ? -26.197 -0.379 10.638 1.00 78.88 104 GLN A CA 1
ATOM 766 C C . GLN A 1 104 ? -26.942 -1.627 11.156 1.00 78.88 104 GLN A C 1
ATOM 768 O O . GLN A 1 104 ? -26.761 -2.729 10.655 1.00 78.88 104 GLN A O 1
ATOM 773 N N . GLY A 1 105 ? -27.799 -1.480 12.175 1.00 79.94 105 GLY A N 1
ATOM 774 C CA . GLY A 1 105 ? -28.675 -2.563 12.661 1.00 79.94 105 GLY A CA 1
ATOM 775 C C . GLY A 1 105 ? -28.479 -2.961 14.129 1.00 79.94 105 GLY A C 1
ATOM 776 O O . GLY A 1 105 ? -28.093 -2.148 14.966 1.00 79.94 105 GLY A O 1
ATOM 777 N N . GLU A 1 106 ? -28.790 -4.215 14.472 1.00 79.88 106 GLU A N 1
ATOM 778 C CA . GLU A 1 106 ? -28.761 -4.713 15.862 1.00 79.88 106 GLU A CA 1
ATOM 779 C C . GLU A 1 106 ? -27.352 -4.707 16.474 1.00 79.88 106 GLU A C 1
ATOM 781 O O . GLU A 1 106 ? -27.189 -4.401 17.655 1.00 79.88 106 GLU A O 1
ATOM 786 N N . ALA A 1 107 ? -26.317 -4.988 15.676 1.00 79.06 107 ALA A N 1
ATOM 787 C CA . ALA A 1 107 ? -24.928 -4.904 16.129 1.00 79.06 107 ALA A CA 1
ATOM 788 C C . ALA A 1 107 ? -24.551 -3.467 16.524 1.00 79.06 107 ALA A C 1
ATOM 790 O O . ALA A 1 107 ? -23.935 -3.262 17.569 1.00 79.06 107 ALA A O 1
ATOM 791 N N . ALA A 1 108 ? -25.007 -2.477 15.755 1.00 80.25 108 ALA A N 1
ATOM 792 C CA . ALA A 1 108 ? -24.821 -1.065 16.063 1.00 80.25 108 ALA A CA 1
ATOM 793 C C . ALA A 1 108 ? -25.513 -0.663 17.369 1.00 80.25 108 ALA A C 1
ATOM 795 O O . ALA A 1 108 ? -24.916 0.034 18.183 1.00 80.25 108 ALA A O 1
ATOM 796 N N . LYS A 1 109 ? -26.742 -1.148 17.609 1.00 80.31 109 LYS A N 1
ATOM 797 C CA . LYS A 1 109 ? -27.454 -0.916 18.879 1.00 80.31 109 LYS A CA 1
ATOM 798 C C . LYS A 1 109 ? -26.696 -1.508 20.064 1.00 80.31 109 LYS A C 1
ATOM 800 O O . LYS A 1 109 ? -26.560 -0.848 21.087 1.00 80.31 109 LYS A O 1
ATOM 805 N N . ARG A 1 110 ? -26.170 -2.729 19.919 1.00 79.56 110 ARG A N 1
ATOM 806 C CA . ARG A 1 110 ? -25.345 -3.372 20.955 1.00 79.56 110 ARG A CA 1
ATOM 807 C C . ARG A 1 110 ? -24.073 -2.578 21.232 1.00 79.56 110 ARG A C 1
ATOM 809 O O . ARG A 1 110 ? -23.765 -2.339 22.395 1.00 79.56 110 ARG A O 1
ATOM 816 N N . LEU A 1 111 ? -23.385 -2.136 20.179 1.00 77.50 111 LEU A N 1
ATOM 817 C CA . LEU A 1 111 ? -22.183 -1.310 20.283 1.00 77.50 111 LEU A CA 1
ATOM 818 C C . LEU A 1 111 ? -22.477 0.033 20.969 1.00 77.50 111 LEU A C 1
ATOM 820 O O . LEU A 1 111 ? -21.735 0.430 21.855 1.00 77.50 111 LEU A O 1
ATOM 824 N N . ALA A 1 112 ? -23.592 0.679 20.624 1.00 76.12 112 ALA A N 1
ATOM 825 C CA . ALA A 1 112 ? -24.047 1.917 21.256 1.00 76.12 112 ALA A CA 1
ATOM 826 C C . ALA A 1 112 ? -24.547 1.711 22.695 1.00 76.12 112 ALA A C 1
ATOM 828 O O . ALA A 1 112 ? -24.563 2.638 23.482 1.00 76.12 112 ALA A O 1
ATOM 829 N N . SER A 1 113 ? -24.961 0.508 23.087 1.00 77.50 113 SER A N 1
ATOM 830 C CA . SER A 1 113 ? -25.284 0.215 24.492 1.00 77.50 113 SER A CA 1
ATOM 831 C C . SER A 1 113 ? -24.057 -0.171 25.323 1.00 77.50 113 SER A C 1
ATOM 833 O O . SER A 1 113 ? -24.183 -0.501 26.504 1.00 77.50 113 SER A O 1
ATOM 835 N N . TRP A 1 114 ? -22.871 -0.195 24.711 1.00 74.44 114 TRP A N 1
ATOM 836 C CA . TRP A 1 114 ? -21.680 -0.692 25.369 1.00 74.44 114 TRP A CA 1
ATOM 837 C C . TRP A 1 114 ? -21.150 0.316 26.391 1.00 74.44 114 TRP A C 1
ATOM 839 O O . TRP A 1 114 ? -20.836 1.460 26.079 1.00 74.44 114 TRP A O 1
ATOM 849 N N . VAL A 1 115 ? -21.037 -0.135 27.639 1.00 65.94 115 VAL A N 1
ATOM 850 C CA . VAL A 1 115 ? -20.457 0.641 28.734 1.00 65.94 115 VAL A CA 1
ATOM 851 C C . VAL A 1 115 ? -18.975 0.297 28.862 1.00 65.94 115 VAL A C 1
ATOM 853 O O . VAL A 1 115 ? -18.609 -0.819 29.238 1.00 65.94 115 VAL A O 1
ATOM 856 N N . VAL A 1 116 ? -18.110 1.266 28.566 1.00 65.00 116 VAL A N 1
ATOM 857 C CA . VAL A 1 116 ? -16.661 1.140 28.764 1.00 65.00 116 VAL A CA 1
ATOM 858 C C . VAL A 1 116 ? -16.374 1.080 30.267 1.00 65.00 116 VAL A C 1
ATOM 860 O O . VAL A 1 116 ? -16.551 2.055 30.990 1.00 65.00 116 VAL A O 1
ATOM 863 N N . SER A 1 117 ? -15.908 -0.069 30.759 1.00 61.16 117 SER A N 1
ATOM 864 C CA . SER A 1 117 ? -15.707 -0.315 32.198 1.00 61.16 117 SER A CA 1
ATOM 865 C C . SER A 1 117 ? -14.475 0.377 32.802 1.00 61.16 117 SER A C 1
ATOM 867 O O . SER A 1 117 ? -14.226 0.264 34.000 1.00 61.16 117 SER A O 1
ATOM 869 N N . ASN A 1 118 ? -13.662 1.057 31.991 1.00 62.66 118 ASN A N 1
ATOM 870 C CA . ASN A 1 118 ? -12.378 1.611 32.407 1.00 62.66 118 ASN A CA 1
ATOM 871 C C . ASN A 1 118 ? -12.438 3.141 32.508 1.00 62.66 118 ASN A C 1
ATOM 873 O O . ASN A 1 118 ? -12.736 3.808 31.520 1.00 62.66 118 ASN A O 1
ATOM 877 N N . ARG A 1 119 ? -12.034 3.705 33.658 1.00 55.81 119 ARG A N 1
ATOM 878 C CA . ARG A 1 119 ? -11.647 5.123 33.754 1.00 55.81 119 ARG A CA 1
ATOM 879 C C . ARG A 1 119 ? -10.447 5.356 32.834 1.00 55.81 119 ARG A C 1
ATOM 881 O O . ARG A 1 119 ? -9.354 4.867 33.113 1.00 55.81 119 ARG A O 1
ATOM 888 N N . ARG A 1 120 ? -10.666 6.050 31.721 1.00 65.62 120 ARG A N 1
ATOM 889 C CA . ARG A 1 120 ? -9.604 6.504 30.817 1.00 65.62 120 ARG A CA 1
ATOM 890 C C . ARG A 1 120 ? -9.167 7.916 31.202 1.00 65.62 120 ARG A C 1
ATOM 892 O O . ARG A 1 120 ? -9.889 8.610 31.917 1.00 65.62 120 ARG A O 1
ATOM 899 N N . SER A 1 121 ? -7.967 8.301 30.769 1.00 64.06 121 SER A N 1
ATOM 900 C CA . SER A 1 121 ? -7.468 9.673 30.920 1.00 64.06 121 SER A CA 1
ATOM 901 C C . SER A 1 121 ? -8.488 10.666 30.358 1.00 64.06 121 SER A C 1
ATOM 903 O O . SER A 1 121 ? -9.066 10.410 29.302 1.00 64.06 121 SER A O 1
ATOM 905 N N . ALA A 1 122 ? -8.704 11.781 31.060 1.00 63.25 122 ALA A N 1
ATOM 906 C CA . ALA A 1 122 ? -9.544 12.872 30.567 1.00 63.25 122 ALA A CA 1
ATOM 907 C C . ALA A 1 122 ? -8.896 13.597 29.373 1.00 63.25 122 ALA A C 1
ATOM 909 O O . ALA A 1 122 ? -9.611 14.098 28.511 1.00 63.25 122 ALA A O 1
ATOM 910 N N . ASP A 1 123 ? -7.559 13.600 29.323 1.00 69.06 123 ASP A N 1
ATOM 911 C CA . ASP A 1 123 ? -6.757 14.120 28.215 1.00 69.06 123 ASP A CA 1
ATOM 912 C C . ASP A 1 123 ? -6.585 13.012 27.164 1.00 69.06 123 ASP A C 1
ATOM 914 O O . ASP A 1 123 ? -5.775 12.090 27.331 1.00 69.06 123 ASP A O 1
ATOM 918 N N . ARG A 1 124 ? -7.448 13.052 26.147 1.00 73.06 124 ARG A N 1
ATOM 919 C CA . ARG A 1 124 ? -7.520 12.148 24.990 1.00 73.06 124 ARG A CA 1
ATOM 920 C C . ARG A 1 124 ? -6.535 12.565 23.901 1.00 73.06 124 ARG A C 1
ATOM 922 O O . ARG A 1 124 ? -6.029 11.696 23.193 1.00 73.06 124 ARG A O 1
ATOM 929 N N . HIS A 1 125 ? -6.237 13.861 23.802 1.00 82.12 125 HIS A N 1
ATOM 930 C CA . HIS A 1 125 ? -5.342 14.441 22.798 1.00 82.12 125 HIS A CA 1
ATOM 931 C C . HIS A 1 125 ? -4.225 15.262 23.465 1.00 82.12 125 HIS A C 1
ATOM 933 O O . HIS A 1 125 ? -4.250 16.499 23.409 1.00 82.12 125 HIS A O 1
ATOM 939 N N . PRO A 1 126 ? -3.219 14.595 24.073 1.00 84.62 126 PRO A N 1
ATOM 940 C CA . PRO A 1 126 ? -2.205 15.280 24.856 1.00 84.62 126 PRO A CA 1
ATOM 941 C C . PRO A 1 126 ? -1.399 16.273 24.025 1.00 84.62 126 PRO A C 1
ATOM 943 O O . PRO A 1 126 ? -0.855 15.949 22.964 1.00 84.62 126 PRO A O 1
ATOM 946 N N . MET A 1 127 ? -1.221 17.467 24.583 1.00 85.12 127 MET A N 1
ATOM 947 C CA . MET A 1 127 ? -0.496 18.587 23.979 1.00 85.12 127 MET A CA 1
ATOM 948 C C . MET A 1 127 ? 0.858 18.214 23.379 1.00 85.12 12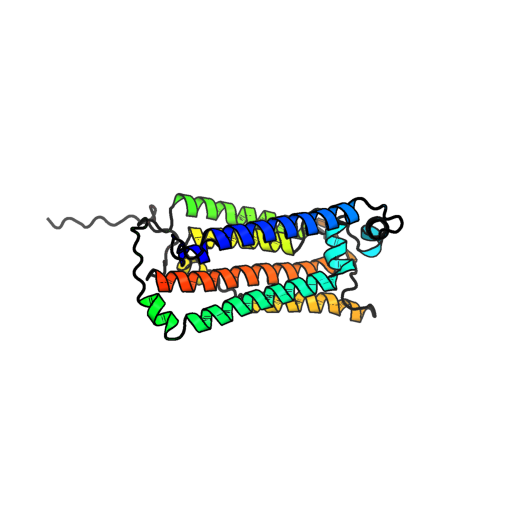7 MET A C 1
ATOM 950 O O . MET A 1 127 ? 1.166 18.554 22.236 1.00 85.12 127 MET A O 1
ATOM 954 N N . MET A 1 128 ? 1.670 17.482 24.143 1.00 87.62 128 MET A N 1
ATOM 955 C CA . MET A 1 128 ? 3.012 17.088 23.716 1.00 87.62 128 MET A CA 1
ATOM 956 C C . MET A 1 128 ? 2.975 16.182 22.481 1.00 87.62 128 MET A C 1
ATOM 958 O O . MET A 1 128 ? 3.812 16.320 21.591 1.00 87.62 128 MET A O 1
ATOM 962 N N . MET A 1 129 ? 1.981 15.291 22.397 1.00 88.00 129 MET A N 1
ATOM 963 C CA . MET A 1 129 ? 1.803 14.395 21.257 1.00 88.00 129 MET A CA 1
ATOM 964 C C . MET A 1 129 ? 1.349 15.168 20.014 1.00 88.00 129 MET A C 1
ATOM 966 O O . MET A 1 129 ? 1.879 14.940 18.927 1.00 88.00 129 MET A O 1
ATOM 970 N N . VAL A 1 130 ? 0.431 16.129 20.163 1.00 88.19 130 VAL A N 1
ATOM 971 C CA . VAL A 1 130 ? -0.034 16.994 19.062 1.00 88.19 130 VAL A CA 1
ATOM 972 C C . VAL A 1 130 ? 1.100 17.858 18.512 1.00 88.19 130 VAL A C 1
ATOM 974 O O . VAL A 1 130 ? 1.275 17.957 17.299 1.00 88.19 130 VAL A O 1
ATOM 977 N N . VAL A 1 131 ? 1.910 18.463 19.384 1.00 90.06 131 VAL A N 1
ATOM 978 C CA . VAL A 1 131 ? 3.049 19.292 18.961 1.00 90.06 131 VAL A CA 1
ATOM 979 C C . VAL A 1 131 ? 4.112 18.444 18.259 1.00 90.06 131 VAL A C 1
ATOM 981 O O . VAL A 1 131 ? 4.565 18.815 17.176 1.00 90.06 131 VAL A O 1
ATOM 984 N N . ALA A 1 132 ? 4.471 17.285 18.820 1.00 90.81 132 ALA A N 1
ATOM 985 C CA . ALA A 1 132 ? 5.453 16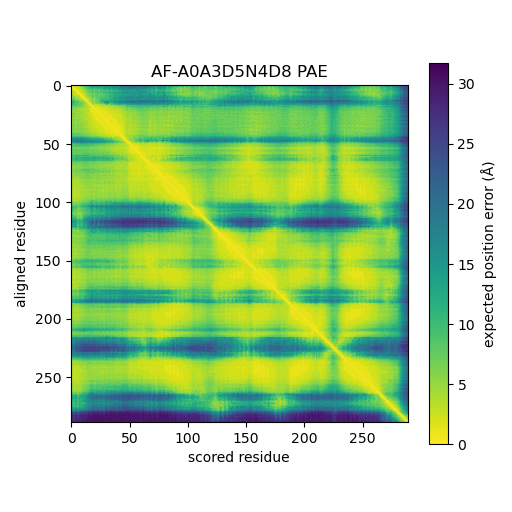.391 18.210 1.00 90.81 132 ALA A CA 1
ATOM 986 C C . ALA A 1 132 ? 4.995 15.892 16.829 1.00 90.81 132 ALA A C 1
ATOM 988 O O . ALA A 1 132 ? 5.754 15.959 15.862 1.00 90.81 132 ALA A O 1
ATOM 989 N N . THR A 1 133 ? 3.740 15.449 16.707 1.00 90.75 133 THR A N 1
ATOM 990 C CA . THR A 1 133 ? 3.192 14.945 15.434 1.00 90.75 133 THR A CA 1
ATOM 991 C C . THR A 1 133 ? 3.064 16.030 14.368 1.00 90.75 133 THR A C 1
ATOM 993 O O . THR A 1 133 ? 3.381 15.765 13.210 1.00 90.75 133 THR A O 1
ATOM 996 N N . ARG A 1 134 ? 2.736 17.275 14.744 1.00 89.12 134 ARG A N 1
ATOM 997 C CA . ARG A 1 134 ? 2.724 18.418 13.813 1.00 89.12 134 ARG A CA 1
ATOM 998 C C . ARG A 1 134 ? 4.085 18.702 13.183 1.00 89.12 134 ARG A C 1
ATOM 1000 O O . ARG A 1 134 ? 4.131 19.105 12.026 1.00 89.12 134 ARG A O 1
ATOM 1007 N N . VAL A 1 135 ? 5.174 18.507 13.927 1.00 91.31 135 VAL A N 1
ATOM 1008 C CA . VAL A 1 135 ? 6.542 18.651 13.398 1.00 91.31 135 VAL A CA 1
ATOM 1009 C C . VAL A 1 135 ? 6.933 17.429 12.568 1.00 91.31 135 VAL A C 1
ATOM 1011 O O . VAL A 1 135 ? 7.561 17.567 11.519 1.00 91.31 135 VAL A O 1
ATOM 1014 N N . MET A 1 136 ? 6.533 16.232 13.004 1.00 91.38 136 MET A N 1
ATOM 1015 C CA . MET A 1 136 ? 6.820 14.994 12.280 1.00 91.38 136 MET A CA 1
ATOM 1016 C C . MET A 1 136 ? 6.117 14.929 10.923 1.00 91.38 136 MET A C 1
ATOM 1018 O O . MET A 1 136 ? 6.725 14.452 9.976 1.00 91.38 136 MET A O 1
ATOM 1022 N N . LEU A 1 137 ? 4.887 15.432 10.789 1.00 92.00 137 LEU A N 1
ATOM 1023 C CA . LEU A 1 137 ? 4.113 15.341 9.549 1.00 92.00 137 LEU A CA 1
ATOM 1024 C C . LEU A 1 137 ? 4.859 15.885 8.309 1.00 92.00 137 LEU A C 1
ATOM 1026 O O . LEU A 1 137 ? 5.062 15.109 7.375 1.00 92.00 137 LEU A O 1
ATOM 1030 N N . PRO A 1 138 ? 5.310 17.155 8.253 1.00 94.25 138 PRO A N 1
ATOM 1031 C CA . PRO A 1 138 ? 6.035 17.668 7.090 1.00 94.25 138 PRO A CA 1
ATOM 1032 C C . PRO A 1 138 ? 7.375 16.955 6.870 1.00 94.25 138 PRO A C 1
ATOM 1034 O O . PRO A 1 138 ? 7.758 16.731 5.725 1.00 94.25 138 PRO A O 1
ATOM 1037 N N . LEU A 1 139 ? 8.063 16.543 7.941 1.00 95.31 139 LEU A N 1
ATOM 1038 C CA . LEU A 1 139 ? 9.312 15.784 7.848 1.00 95.31 139 LEU A CA 1
ATOM 1039 C C . LEU A 1 139 ? 9.078 14.405 7.213 1.00 95.31 139 LEU A C 1
ATOM 1041 O O . LEU A 1 139 ? 9.791 14.019 6.291 1.00 95.31 139 LEU A O 1
ATOM 1045 N N . SER A 1 140 ? 8.056 13.679 7.659 1.00 95.06 140 SER A N 1
ATOM 1046 C CA . SER A 1 140 ? 7.677 12.380 7.106 1.00 95.06 140 SER A CA 1
ATOM 1047 C C . SER A 1 140 ? 7.146 12.491 5.681 1.00 95.06 140 SER A C 1
ATOM 1049 O O . SER A 1 140 ? 7.435 11.613 4.875 1.00 95.06 140 SER A O 1
ATOM 1051 N N . LEU A 1 141 ? 6.420 13.561 5.337 1.00 95.69 141 LEU A N 1
ATOM 1052 C CA . LEU A 1 141 ? 6.012 13.833 3.955 1.00 95.69 141 LEU A CA 1
ATOM 1053 C C . LEU A 1 141 ? 7.227 14.096 3.061 1.00 95.69 141 LEU A C 1
ATOM 1055 O O . LEU A 1 141 ? 7.316 13.518 1.982 1.00 95.69 141 LEU A O 1
ATOM 1059 N N . MET A 1 142 ? 8.189 14.901 3.522 1.00 96.25 142 MET A N 1
ATOM 1060 C CA . MET A 1 142 ? 9.441 15.145 2.802 1.00 96.25 142 MET A CA 1
ATOM 1061 C C . MET A 1 142 ? 10.218 13.840 2.584 1.00 96.25 142 MET A C 1
ATOM 1063 O O . MET A 1 142 ? 10.648 13.560 1.468 1.00 96.25 142 MET A O 1
ATOM 1067 N N . VAL A 1 143 ? 10.347 13.013 3.625 1.00 95.88 143 VAL A N 1
ATOM 1068 C CA . VAL A 1 143 ? 10.992 11.693 3.543 1.00 95.88 143 VAL A CA 1
ATOM 1069 C C . VAL A 1 143 ? 10.224 10.764 2.600 1.00 95.88 143 VAL A C 1
ATOM 1071 O O . VAL A 1 143 ? 10.841 10.081 1.790 1.00 95.88 143 VAL A O 1
ATOM 1074 N N . GLY A 1 144 ? 8.892 10.760 2.656 1.00 96.19 144 GLY A N 1
ATOM 1075 C CA . GLY A 1 144 ? 8.040 9.972 1.768 1.00 96.19 144 GLY A CA 1
ATOM 1076 C C . GLY A 1 144 ? 8.231 10.348 0.300 1.00 96.19 144 GLY A C 1
ATOM 1077 O O . GLY A 1 144 ? 8.460 9.469 -0.524 1.00 96.19 144 GLY A O 1
ATOM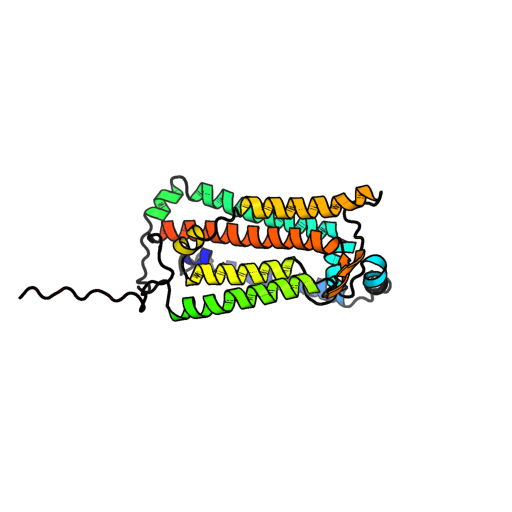 1078 N N . VAL A 1 145 ? 8.226 11.647 -0.019 1.00 95.06 145 VAL A N 1
ATOM 1079 C CA . VAL A 1 145 ? 8.502 12.154 -1.374 1.00 95.06 145 VAL A CA 1
ATOM 1080 C C . VAL A 1 145 ? 9.927 11.811 -1.814 1.00 95.06 145 VAL A C 1
ATOM 1082 O O . VAL A 1 145 ? 10.131 11.376 -2.942 1.00 95.06 145 VAL A O 1
ATOM 1085 N N . TYR A 1 146 ? 10.915 11.942 -0.929 1.00 93.69 146 TYR A N 1
ATOM 1086 C CA . TYR A 1 146 ? 12.298 11.573 -1.233 1.00 93.69 146 TYR A CA 1
ATOM 1087 C C . TYR A 1 146 ? 12.449 10.076 -1.558 1.00 93.69 146 TYR A C 1
ATOM 1089 O O . TYR A 1 146 ? 13.059 9.722 -2.566 1.00 93.69 146 TYR A O 1
ATOM 1097 N N . ILE A 1 147 ? 11.853 9.195 -0.745 1.00 93.62 147 ILE A N 1
ATOM 1098 C CA . ILE A 1 147 ? 11.858 7.737 -0.957 1.00 93.62 147 ILE A CA 1
ATOM 1099 C C . ILE A 1 147 ? 11.096 7.354 -2.233 1.00 93.62 147 ILE A C 1
ATOM 1101 O O . ILE A 1 147 ? 11.505 6.430 -2.936 1.00 93.62 147 ILE A O 1
ATOM 1105 N N . PHE A 1 148 ? 10.011 8.067 -2.542 1.00 94.06 148 PHE A N 1
ATOM 1106 C CA . PHE A 1 148 ? 9.247 7.888 -3.772 1.00 94.06 148 PHE A CA 1
ATOM 1107 C C . PHE A 1 148 ? 10.100 8.199 -5.007 1.00 94.06 148 PHE A C 1
ATOM 1109 O O . PHE A 1 148 ? 10.242 7.360 -5.889 1.00 94.06 148 PHE A O 1
ATOM 1116 N N . LEU A 1 149 ? 10.722 9.383 -5.043 1.00 89.75 149 LEU A N 1
ATOM 1117 C CA . LEU A 1 149 ? 11.473 9.856 -6.208 1.00 89.75 149 LEU A CA 1
ATOM 1118 C C . LEU A 1 149 ? 12.760 9.060 -6.466 1.00 89.75 149 LEU A C 1
ATOM 1120 O O . LEU A 1 149 ? 13.156 8.911 -7.617 1.00 89.75 149 LEU A O 1
ATOM 1124 N N . ARG A 1 150 ? 13.414 8.534 -5.422 1.00 90.12 150 ARG A N 1
ATOM 1125 C CA . ARG A 1 150 ? 14.664 7.762 -5.569 1.00 90.12 150 ARG A CA 1
ATOM 1126 C C . ARG A 1 150 ? 14.460 6.268 -5.841 1.00 90.12 150 ARG A C 1
ATOM 1128 O O . ARG A 1 150 ? 15.444 5.576 -6.095 1.00 90.12 150 ARG A O 1
ATOM 1135 N N . GLY A 1 151 ? 13.224 5.763 -5.765 1.00 87.00 151 GLY A N 1
ATOM 1136 C CA . GLY A 1 151 ? 12.919 4.325 -5.696 1.00 87.00 151 GLY A CA 1
ATOM 1137 C C . GLY A 1 151 ? 13.473 3.478 -6.845 1.00 87.00 151 GLY A C 1
ATOM 1138 O O . GLY A 1 151 ? 13.805 2.309 -6.652 1.00 87.00 151 GLY A O 1
ATOM 1139 N N . HIS A 1 152 ? 13.645 4.080 -8.022 1.00 85.12 152 HIS A N 1
ATOM 1140 C CA . HIS A 1 152 ? 14.163 3.408 -9.215 1.00 85.12 152 HIS A CA 1
ATOM 1141 C C . HIS A 1 152 ? 15.674 3.125 -9.159 1.00 85.12 152 HIS A C 1
ATOM 1143 O O . HIS A 1 152 ? 16.155 2.150 -9.736 1.00 85.12 152 HIS A O 1
ATOM 1149 N N . ASN A 1 153 ? 16.426 3.922 -8.396 1.00 87.50 153 ASN A N 1
ATOM 1150 C CA . ASN A 1 153 ? 17.884 3.805 -8.305 1.00 87.50 153 ASN A CA 1
ATOM 1151 C C . ASN A 1 153 ? 18.373 3.343 -6.930 1.00 87.50 153 ASN A C 1
ATOM 1153 O O . ASN A 1 153 ? 19.404 2.678 -6.826 1.00 87.50 153 ASN A O 1
ATOM 1157 N N . GLU A 1 154 ? 17.613 3.634 -5.878 1.00 90.25 154 GLU A N 1
ATOM 1158 C CA . GLU A 1 154 ? 17.962 3.349 -4.489 1.00 90.25 154 GLU A CA 1
ATOM 1159 C C . GLU A 1 154 ? 16.756 2.762 -3.734 1.00 90.25 154 GLU A C 1
ATOM 1161 O O . GLU A 1 154 ? 15.627 2.864 -4.219 1.00 90.25 154 GLU A O 1
ATOM 1166 N N . PRO A 1 155 ? 16.951 2.140 -2.551 1.00 90.38 155 PRO A N 1
ATOM 1167 C CA . PRO A 1 155 ? 15.852 1.540 -1.796 1.00 90.38 155 PRO A CA 1
ATOM 1168 C C . PRO A 1 155 ? 14.695 2.522 -1.556 1.00 90.38 155 PRO A C 1
ATOM 1170 O O . PRO A 1 155 ? 14.879 3.587 -0.962 1.00 90.38 155 PRO A O 1
ATOM 1173 N N . GLY A 1 156 ? 13.497 2.148 -2.011 1.00 90.88 156 GLY A N 1
ATOM 1174 C CA . GLY A 1 156 ? 12.311 2.999 -1.987 1.00 90.88 156 GLY A CA 1
ATOM 1175 C C . GLY A 1 156 ? 11.200 2.482 -2.898 1.00 90.88 156 GLY A C 1
ATOM 1176 O O . GLY A 1 156 ? 11.030 1.271 -3.009 1.00 90.88 156 GLY A O 1
ATOM 1177 N N . GLY A 1 157 ? 10.445 3.401 -3.507 1.00 91.69 157 GLY A N 1
ATOM 1178 C CA . GLY A 1 157 ? 9.343 3.098 -4.432 1.00 91.69 157 GLY A CA 1
ATOM 1179 C C . GLY A 1 157 ? 7.964 3.511 -3.909 1.00 91.69 157 GLY A C 1
ATOM 1180 O O . GLY A 1 157 ? 7.824 4.007 -2.781 1.00 91.69 157 GLY A O 1
ATOM 1181 N N . GLY A 1 158 ? 6.928 3.297 -4.726 1.00 93.56 158 GLY A N 1
ATOM 1182 C CA . GLY A 1 158 ? 5.559 3.748 -4.452 1.00 93.56 158 GLY A CA 1
ATOM 1183 C C . GLY A 1 158 ? 4.958 3.163 -3.172 1.00 93.56 158 GLY A C 1
ATOM 1184 O O . GLY A 1 158 ? 4.343 3.883 -2.379 1.00 93.56 158 GLY A O 1
ATOM 1185 N N . PHE A 1 159 ? 5.194 1.872 -2.919 1.00 94.75 159 PHE A N 1
ATOM 1186 C CA . PHE A 1 159 ? 4.668 1.162 -1.747 1.00 94.75 159 PHE A CA 1
ATOM 1187 C C . PHE A 1 159 ? 5.214 1.715 -0.427 1.00 94.75 159 PHE A C 1
ATOM 1189 O O . PHE A 1 159 ? 4.446 2.095 0.459 1.00 94.75 159 PHE A O 1
ATOM 1196 N N . ILE A 1 160 ? 6.542 1.773 -0.290 1.00 95.00 160 ILE A N 1
ATOM 1197 C CA . ILE A 1 160 ? 7.199 2.203 0.952 1.00 95.00 160 ILE A CA 1
ATOM 1198 C C . ILE A 1 160 ? 6.887 3.673 1.223 1.00 95.00 160 ILE A C 1
ATOM 1200 O O . ILE A 1 160 ? 6.527 4.022 2.348 1.00 95.00 160 ILE A O 1
ATOM 1204 N N . ALA A 1 161 ? 6.958 4.525 0.197 1.00 96.62 161 ALA A N 1
ATOM 1205 C CA . ALA A 1 161 ? 6.570 5.924 0.321 1.00 96.62 161 ALA A CA 1
ATOM 1206 C C . ALA A 1 161 ? 5.114 6.066 0.791 1.00 96.62 161 ALA A C 1
ATOM 1208 O O . ALA A 1 161 ? 4.836 6.835 1.714 1.00 96.62 161 ALA A O 1
ATOM 1209 N N . GLY A 1 162 ? 4.199 5.276 0.220 1.00 96.56 162 GLY A N 1
ATOM 1210 C CA . GLY A 1 162 ? 2.792 5.253 0.612 1.00 96.56 162 GLY A CA 1
ATOM 1211 C C . GLY A 1 162 ? 2.607 4.857 2.074 1.00 96.56 162 GLY A C 1
ATOM 1212 O O . GLY A 1 162 ? 1.858 5.513 2.797 1.00 96.56 162 GLY A O 1
ATOM 1213 N N . LEU A 1 163 ? 3.332 3.842 2.553 1.00 96.31 163 LEU A N 1
ATOM 1214 C CA . LEU A 1 163 ? 3.295 3.418 3.955 1.00 96.31 163 LEU A CA 1
ATOM 1215 C C . LEU A 1 163 ? 3.859 4.481 4.904 1.00 96.31 163 LEU A C 1
ATOM 1217 O O . LEU A 1 163 ? 3.233 4.761 5.923 1.00 96.31 163 LEU A O 1
ATOM 1221 N N . VAL A 1 164 ? 4.992 5.108 4.574 1.00 96.62 164 VAL A N 1
ATOM 1222 C CA . VAL A 1 164 ? 5.590 6.181 5.392 1.00 96.62 164 VAL A CA 1
ATOM 1223 C C . VAL A 1 164 ? 4.623 7.355 5.535 1.00 96.62 164 VAL A C 1
ATOM 1225 O O . VAL A 1 164 ? 4.361 7.812 6.650 1.00 96.62 164 VAL A O 1
ATOM 1228 N N . VAL A 1 165 ? 4.039 7.805 4.420 1.00 95.88 165 VAL A N 1
ATOM 1229 C CA . VAL A 1 165 ? 3.036 8.877 4.424 1.00 95.88 165 VAL A CA 1
ATOM 1230 C C . VAL A 1 165 ? 1.793 8.454 5.207 1.00 95.88 165 VAL A C 1
ATOM 1232 O O . VAL A 1 165 ? 1.300 9.221 6.031 1.00 95.88 165 VAL A O 1
ATOM 1235 N N . SER A 1 166 ? 1.319 7.222 5.022 1.00 95.00 166 SER A N 1
ATOM 1236 C CA . SER A 1 166 ? 0.159 6.700 5.751 1.00 95.00 166 SER A CA 1
ATOM 1237 C C . SER A 1 166 ? 0.394 6.658 7.257 1.00 95.00 166 SER A C 1
ATOM 1239 O O . SER A 1 166 ? -0.479 7.064 8.014 1.00 95.00 166 SER A O 1
ATOM 1241 N N . VAL A 1 167 ? 1.570 6.216 7.712 1.00 94.25 167 VAL A N 1
ATOM 1242 C CA . VAL A 1 167 ? 1.927 6.203 9.139 1.00 94.25 167 VAL A CA 1
ATOM 1243 C C . VAL A 1 167 ? 1.941 7.621 9.701 1.00 94.25 167 VAL A C 1
ATOM 1245 O O . VAL A 1 167 ? 1.383 7.848 10.772 1.00 94.25 167 VAL A O 1
ATOM 1248 N N . ALA A 1 168 ? 2.511 8.585 8.977 1.00 93.06 168 ALA A N 1
ATOM 1249 C CA . ALA A 1 168 ? 2.514 9.982 9.402 1.00 93.06 168 ALA A CA 1
ATOM 1250 C C . ALA A 1 168 ? 1.090 10.544 9.540 1.00 93.06 168 ALA A C 1
ATOM 1252 O O . ALA A 1 168 ? 0.768 11.190 10.539 1.00 93.06 168 ALA A O 1
ATOM 1253 N N . LEU A 1 169 ? 0.214 10.244 8.576 1.00 91.25 169 LEU A N 1
ATOM 1254 C CA . LEU A 1 169 ? -1.192 10.635 8.629 1.00 91.25 169 LEU A CA 1
ATOM 1255 C C . LEU A 1 169 ? -1.924 9.943 9.784 1.00 91.25 169 LEU A C 1
ATOM 1257 O O . LEU A 1 169 ? -2.597 10.618 10.554 1.00 91.25 169 LEU A O 1
ATOM 1261 N N . VAL A 1 170 ? -1.760 8.630 9.963 1.00 90.56 170 VAL A N 1
ATOM 1262 C CA . VAL A 1 170 ? -2.343 7.869 11.084 1.00 90.56 170 VAL A CA 1
ATOM 1263 C C . VAL A 1 170 ? -1.910 8.462 12.427 1.00 90.56 170 VAL A C 1
ATOM 1265 O O . VAL A 1 170 ? -2.751 8.676 13.297 1.00 90.56 170 VAL A O 1
ATOM 1268 N N . MET A 1 171 ? -0.626 8.788 12.590 1.00 89.62 171 MET A N 1
ATOM 1269 C CA . MET A 1 171 ? -0.108 9.433 13.800 1.00 89.62 171 MET A CA 1
ATOM 1270 C C . MET A 1 171 ? -0.764 10.796 14.043 1.00 89.62 171 MET A C 1
ATOM 1272 O O . MET A 1 171 ? -1.145 11.094 15.174 1.00 89.62 171 MET A O 1
ATOM 1276 N N . GLN A 1 172 ? -0.958 11.597 12.991 1.00 87.56 172 GLN A N 1
ATOM 1277 C CA . GLN A 1 172 ? -1.671 12.871 13.086 1.00 87.56 172 GLN A CA 1
ATOM 1278 C C . GLN A 1 172 ? -3.141 12.678 13.493 1.00 87.56 172 GLN A C 1
ATOM 1280 O O . GLN A 1 172 ? -3.641 13.419 14.338 1.00 87.56 172 GLN A O 1
ATOM 1285 N N . TYR A 1 173 ? -3.819 11.671 12.933 1.00 85.25 173 TYR A N 1
ATOM 1286 C CA . TYR A 1 173 ? -5.194 11.306 13.296 1.00 85.25 173 TYR A CA 1
ATOM 1287 C C . TYR A 1 173 ? -5.320 10.906 14.763 1.00 85.25 173 TYR A C 1
ATOM 1289 O O . TYR A 1 173 ? -6.271 11.309 15.427 1.00 85.25 173 TYR A O 1
ATOM 1297 N N . MET A 1 174 ? -4.369 10.113 15.259 1.00 83.06 174 MET A N 1
ATOM 1298 C CA . MET A 1 174 ? -4.349 9.671 16.651 1.00 83.06 174 MET A CA 1
ATOM 1299 C C . MET A 1 174 ? -4.052 10.826 17.609 1.00 83.06 174 MET A C 1
ATOM 1301 O O . MET A 1 174 ? -4.642 10.886 18.680 1.00 83.06 174 MET A O 1
ATOM 1305 N N . ALA A 1 175 ? -3.162 11.746 17.232 1.00 86.56 175 ALA A N 1
ATOM 1306 C CA . ALA A 1 175 ? -2.772 12.855 18.093 1.00 86.56 175 ALA A CA 1
ATOM 1307 C C . ALA A 1 175 ? -3.820 13.974 18.146 1.00 86.56 175 ALA A C 1
ATOM 1309 O O . ALA A 1 175 ? -4.158 14.426 19.231 1.00 86.56 175 ALA A O 1
ATOM 1310 N N . SER A 1 176 ? -4.329 14.429 16.995 1.00 82.50 176 SER A N 1
ATOM 1311 C CA . SER A 1 176 ? -5.257 15.574 16.907 1.00 82.50 176 SER A CA 1
ATOM 1312 C C . SER A 1 176 ? -6.735 15.191 16.863 1.00 82.50 176 SER A C 1
ATOM 1314 O O . SER A 1 176 ? -7.597 16.060 16.757 1.00 82.50 176 SER A O 1
ATOM 1316 N N . GLY A 1 177 ? -7.037 13.897 16.919 1.00 80.19 177 GLY A N 1
ATOM 1317 C CA . GLY A 1 177 ? -8.396 13.384 16.912 1.00 80.19 177 GLY A CA 1
ATOM 1318 C C . GLY A 1 177 ? -9.007 13.277 15.517 1.00 80.19 177 GLY A C 1
ATOM 1319 O O . GLY A 1 177 ? -8.682 14.003 14.570 1.00 80.19 177 GLY A O 1
ATOM 1320 N N . PHE A 1 178 ? -9.949 12.345 15.385 1.00 76.94 178 PHE A N 1
ATOM 1321 C CA . PHE A 1 178 ? -10.583 12.023 14.109 1.00 76.94 178 PHE A CA 1
ATOM 1322 C C . PHE A 1 178 ? -11.462 13.156 13.561 1.00 76.94 178 PHE A C 1
ATOM 1324 O O . PHE A 1 178 ? -11.405 13.440 12.368 1.00 76.94 178 PHE A O 1
ATOM 1331 N N . GLY A 1 179 ? -12.249 13.818 14.419 1.00 73.94 179 GLY A N 1
ATOM 1332 C CA . GLY A 1 179 ? -13.192 14.876 14.028 1.00 73.94 179 GLY A CA 1
ATOM 1333 C C . GLY A 1 179 ? -12.514 16.079 13.376 1.00 73.94 179 GLY A C 1
ATOM 1334 O O . GLY A 1 179 ? -12.795 16.413 12.223 1.00 73.94 179 GLY A O 1
ATOM 1335 N N . TRP A 1 180 ? -11.557 16.672 14.091 1.00 79.62 180 TRP A N 1
ATOM 1336 C CA . TRP A 1 180 ? -10.731 17.784 13.622 1.00 79.62 180 TRP A CA 1
ATOM 1337 C C . TRP A 1 180 ? -10.036 17.460 12.298 1.00 79.62 180 TRP A C 1
ATOM 1339 O O . TRP A 1 180 ? -9.997 18.291 11.384 1.00 79.62 180 TRP A O 1
ATOM 1349 N N . THR A 1 181 ? -9.513 16.235 12.195 1.00 76.62 181 THR A N 1
ATOM 1350 C CA . THR A 1 181 ? -8.736 15.791 11.042 1.00 76.62 181 THR A CA 1
ATOM 1351 C C . THR A 1 181 ? -9.626 15.526 9.820 1.00 76.62 181 THR A C 1
ATOM 1353 O O . THR A 1 181 ? -9.307 16.000 8.731 1.00 76.62 181 THR A O 1
ATOM 1356 N N . GLN A 1 182 ? -10.774 14.855 9.979 1.00 73.50 182 GLN A N 1
ATOM 1357 C CA . GLN A 1 182 ? -11.744 14.633 8.893 1.00 73.50 182 GLN A CA 1
ATOM 1358 C C . GLN A 1 182 ? -12.338 15.937 8.359 1.00 73.50 182 GLN A C 1
ATOM 1360 O O . GLN A 1 182 ? -12.474 16.100 7.151 1.00 73.50 182 GLN A O 1
ATOM 1365 N N . ASN A 1 183 ? -12.629 16.904 9.235 1.00 75.94 183 ASN A N 1
ATOM 1366 C CA . ASN A 1 183 ? -13.137 18.210 8.804 1.00 75.94 183 ASN A CA 1
ATOM 1367 C C . ASN A 1 183 ? -12.137 18.968 7.910 1.00 75.94 183 ASN A C 1
ATOM 1369 O O . ASN A 1 183 ? -12.536 19.808 7.101 1.00 75.94 183 ASN A O 1
ATOM 1373 N N . ARG A 1 184 ? -10.835 18.674 8.038 1.00 77.31 184 ARG A N 1
ATOM 1374 C CA . ARG A 1 184 ? -9.760 19.276 7.236 1.00 77.31 184 ARG A CA 1
ATOM 1375 C C . ARG A 1 184 ? -9.386 18.443 6.011 1.00 77.31 184 ARG A C 1
ATOM 1377 O O . ARG A 1 184 ? -9.073 19.017 4.970 1.00 77.31 184 ARG A O 1
ATOM 1384 N N . MET A 1 185 ? -9.441 17.116 6.099 1.00 70.62 185 MET A N 1
ATOM 1385 C CA . MET A 1 185 ? -9.153 16.227 4.975 1.00 70.62 185 MET A CA 1
ATOM 1386 C C . MET A 1 185 ? -10.408 15.909 4.168 1.00 70.62 185 MET A C 1
ATOM 1388 O O . MET A 1 185 ? -11.106 14.934 4.411 1.00 70.62 185 MET A O 1
ATOM 1392 N N . LYS A 1 186 ? -10.634 16.701 3.117 1.00 72.81 186 LYS A N 1
ATOM 1393 C CA . LYS A 1 186 ? -11.716 16.504 2.134 1.00 72.81 186 LYS A CA 1
ATOM 1394 C C . LYS A 1 186 ? -11.390 15.449 1.064 1.00 72.81 186 LYS A C 1
ATOM 1396 O O . LYS A 1 186 ? -11.902 15.516 -0.051 1.00 72.81 186 LYS A O 1
ATOM 1401 N N . VAL A 1 187 ? -10.494 14.509 1.362 1.00 79.62 187 VAL A N 1
ATOM 1402 C CA . VAL A 1 187 ? -10.032 13.514 0.387 1.00 79.62 187 VAL A CA 1
ATOM 1403 C C . VAL A 1 187 ? -10.980 12.322 0.397 1.00 79.62 187 VAL A C 1
ATOM 1405 O O . VAL A 1 187 ? -11.196 11.693 1.430 1.00 79.62 187 VAL A O 1
ATOM 1408 N N . ASN A 1 188 ? -11.527 11.977 -0.767 1.00 89.00 188 ASN A N 1
ATOM 1409 C CA . ASN A 1 188 ? -12.311 10.759 -0.916 1.00 89.00 188 ASN A CA 1
ATOM 1410 C C . ASN A 1 188 ? -11.369 9.548 -1.008 1.00 89.00 188 ASN A C 1
ATOM 1412 O O . ASN A 1 188 ? -10.804 9.287 -2.069 1.00 89.00 188 ASN A O 1
ATOM 1416 N N . TYR A 1 189 ? -11.219 8.792 0.084 1.00 91.50 189 TYR A N 1
ATOM 1417 C CA . TYR A 1 189 ? -10.327 7.624 0.113 1.00 91.50 189 TYR A CA 1
ATOM 1418 C C . TYR A 1 189 ? -10.731 6.524 -0.876 1.00 91.50 189 TYR A C 1
ATOM 1420 O O . TYR A 1 189 ? -9.853 5.907 -1.469 1.00 91.50 189 TYR A O 1
ATOM 1428 N N . HIS A 1 190 ? -12.032 6.325 -1.124 1.00 93.19 190 HIS A N 1
ATOM 1429 C CA . HIS A 1 190 ? -12.501 5.393 -2.158 1.00 93.19 190 HIS A CA 1
ATOM 1430 C C . HIS A 1 190 ? -12.041 5.853 -3.541 1.00 93.19 190 HIS A C 1
ATOM 1432 O O . HIS A 1 190 ? -11.512 5.067 -4.324 1.00 93.19 190 HIS A O 1
ATOM 1438 N N . GLY A 1 191 ? -12.203 7.152 -3.809 1.00 93.81 191 GLY A N 1
ATOM 1439 C CA . GLY A 1 191 ? -11.731 7.783 -5.036 1.00 93.81 191 GLY A CA 1
ATOM 1440 C C . GLY A 1 191 ? -10.217 7.677 -5.192 1.00 93.81 191 GLY A C 1
ATOM 1441 O O . GLY A 1 191 ? -9.750 7.426 -6.290 1.00 93.81 191 GLY A O 1
ATOM 1442 N N . MET A 1 192 ? -9.454 7.797 -4.106 1.00 95.44 192 MET A N 1
ATOM 1443 C CA . MET A 1 192 ? -7.994 7.695 -4.133 1.00 95.44 192 MET A CA 1
ATOM 1444 C C . MET A 1 192 ? -7.508 6.272 -4.443 1.00 95.44 192 MET A C 1
ATOM 1446 O O . MET A 1 192 ? -6.597 6.117 -5.250 1.00 95.44 192 MET A O 1
ATOM 1450 N N . ILE A 1 193 ? -8.155 5.244 -3.878 1.00 97.12 193 ILE A N 1
ATOM 1451 C CA . ILE A 1 193 ? -7.908 3.834 -4.231 1.00 97.12 193 ILE A CA 1
ATOM 1452 C C . ILE A 1 193 ? -8.211 3.604 -5.714 1.00 97.12 193 ILE A C 1
ATOM 1454 O O . ILE A 1 193 ? -7.368 3.098 -6.449 1.00 97.12 193 ILE A O 1
ATOM 1458 N N . GLY A 1 194 ? -9.403 4.009 -6.165 1.00 96.88 194 GLY A N 1
ATOM 1459 C CA . GLY A 1 194 ? -9.817 3.836 -7.557 1.00 96.88 194 GLY A CA 1
ATOM 1460 C C . GLY A 1 194 ? -8.903 4.576 -8.532 1.00 96.88 194 GLY A C 1
ATOM 1461 O O . GLY A 1 194 ? -8.467 3.999 -9.522 1.00 96.88 194 GLY A O 1
ATOM 1462 N N . LEU A 1 195 ? -8.559 5.829 -8.228 1.00 96.75 195 LEU A N 1
ATOM 1463 C CA . LEU A 1 195 ? -7.657 6.645 -9.035 1.00 96.75 195 LEU A CA 1
ATOM 1464 C C . LEU A 1 195 ? -6.242 6.068 -9.054 1.00 96.75 195 LEU A C 1
ATOM 1466 O O . LEU A 1 195 ? -5.611 6.105 -10.101 1.00 96.75 195 LEU A O 1
ATOM 1470 N N . GLY A 1 196 ? -5.765 5.493 -7.949 1.00 97.00 196 GLY A N 1
ATOM 1471 C CA . GLY A 1 196 ? -4.475 4.812 -7.899 1.00 97.00 196 GLY A CA 1
ATOM 1472 C C . GLY A 1 196 ? -4.420 3.586 -8.815 1.00 97.00 196 GLY A C 1
ATOM 1473 O O . GLY A 1 196 ? -3.528 3.484 -9.656 1.00 97.00 196 GLY A O 1
ATOM 1474 N N . VAL A 1 197 ? -5.418 2.700 -8.728 1.00 97.50 197 VAL A N 1
ATOM 1475 C CA . VAL A 1 197 ? -5.516 1.512 -9.595 1.00 97.50 197 VAL A CA 1
ATOM 1476 C C . VAL A 1 197 ? -5.688 1.909 -11.064 1.00 97.50 197 VAL A C 1
ATOM 1478 O O . VAL A 1 197 ? -5.029 1.343 -11.934 1.00 97.50 197 VAL A O 1
ATOM 1481 N N . ILE A 1 198 ? -6.533 2.904 -11.351 1.00 97.25 198 ILE A N 1
ATOM 1482 C CA . ILE A 1 198 ? -6.732 3.421 -12.711 1.00 97.25 198 ILE A CA 1
ATOM 1483 C C . ILE A 1 198 ? -5.446 4.059 -13.241 1.00 97.25 198 ILE A C 1
ATOM 1485 O O . ILE A 1 198 ? -5.092 3.809 -14.387 1.00 97.25 198 ILE A O 1
ATOM 1489 N N . ALA A 1 199 ? -4.727 4.841 -12.434 1.00 96.25 199 ALA A N 1
ATOM 1490 C CA . ALA A 1 199 ? -3.455 5.435 -12.832 1.00 96.25 199 ALA A CA 1
ATOM 1491 C C . ALA A 1 199 ? -2.431 4.350 -13.189 1.00 96.25 199 ALA A C 1
ATOM 1493 O O . ALA A 1 199 ? -1.862 4.402 -14.274 1.00 96.25 199 ALA A O 1
ATOM 1494 N N . ALA A 1 200 ? -2.281 3.319 -12.349 1.00 95.81 200 ALA A N 1
ATOM 1495 C CA . ALA A 1 200 ? -1.404 2.184 -12.633 1.00 95.81 200 ALA A CA 1
ATOM 1496 C C . ALA A 1 200 ? -1.812 1.438 -13.920 1.00 95.81 200 ALA A C 1
ATOM 1498 O O . ALA A 1 200 ? -0.961 1.122 -14.753 1.00 95.81 200 ALA A O 1
ATOM 1499 N N . ALA A 1 201 ? -3.114 1.214 -14.127 1.00 95.81 201 ALA A N 1
ATOM 1500 C CA . ALA A 1 201 ? -3.637 0.571 -15.331 1.00 95.81 201 ALA A CA 1
ATOM 1501 C C . ALA A 1 201 ? -3.406 1.415 -16.595 1.00 95.81 201 ALA A C 1
ATOM 1503 O O . ALA A 1 201 ? -2.998 0.879 -17.621 1.00 95.81 201 ALA A O 1
ATOM 1504 N N . ILE A 1 202 ? -3.628 2.732 -16.529 1.00 94.81 202 ILE A N 1
ATOM 1505 C CA . ILE A 1 202 ? -3.377 3.659 -17.642 1.00 94.81 202 ILE A CA 1
ATOM 1506 C C . ILE A 1 202 ? -1.884 3.703 -17.962 1.00 94.81 202 ILE A C 1
ATOM 1508 O O . ILE A 1 202 ? -1.516 3.636 -19.133 1.00 94.81 202 ILE A O 1
ATOM 1512 N N . THR A 1 203 ? -1.018 3.766 -16.948 1.00 92.69 203 THR A N 1
ATOM 1513 C CA . THR A 1 203 ? 0.430 3.707 -17.154 1.00 92.69 203 THR A CA 1
ATOM 1514 C C . THR A 1 203 ? 0.831 2.406 -17.845 1.00 92.69 203 THR A C 1
ATOM 1516 O O . THR A 1 203 ? 1.533 2.458 -18.850 1.00 92.69 203 THR A O 1
ATOM 1519 N N . GLY A 1 204 ? 0.324 1.252 -17.404 1.00 91.75 204 GLY A N 1
ATOM 1520 C CA . GLY A 1 204 ? 0.590 -0.023 -18.075 1.00 91.75 204 GLY A CA 1
ATOM 1521 C C . GLY A 1 204 ? 0.034 -0.101 -19.501 1.00 91.75 204 GLY A C 1
ATOM 1522 O O . GLY A 1 204 ? 0.683 -0.654 -20.387 1.00 91.75 204 GLY A O 1
ATOM 1523 N N . ALA A 1 205 ? -1.144 0.480 -19.743 1.00 92.94 205 ALA A N 1
ATOM 1524 C CA . ALA A 1 205 ? -1.789 0.519 -21.055 1.00 92.94 205 ALA A CA 1
ATOM 1525 C C . ALA A 1 205 ? -1.113 1.502 -22.022 1.00 92.94 205 ALA A C 1
ATOM 1527 O O . ALA A 1 205 ? -1.244 1.351 -23.235 1.00 92.94 205 ALA A O 1
ATOM 1528 N N . SER A 1 206 ? -0.356 2.481 -21.514 1.00 90.31 206 SER A N 1
ATOM 1529 C CA . SER A 1 206 ? 0.387 3.426 -22.356 1.00 90.31 206 SER A CA 1
ATOM 1530 C C . SER A 1 206 ? 1.399 2.725 -23.274 1.00 90.31 206 SER A C 1
ATOM 1532 O O . SER A 1 206 ? 1.629 3.187 -24.391 1.00 90.31 206 SER A O 1
ATOM 1534 N N . ALA A 1 207 ? 1.903 1.551 -22.873 1.00 90.19 207 ALA A N 1
ATOM 1535 C CA . ALA A 1 207 ? 2.774 0.705 -23.688 1.00 90.19 207 ALA A CA 1
ATOM 1536 C C . ALA A 1 207 ? 2.115 0.232 -25.000 1.00 90.19 207 ALA A C 1
ATOM 1538 O O . ALA A 1 207 ? 2.795 0.089 -26.018 1.00 90.19 207 ALA A O 1
ATOM 1539 N N . TRP A 1 208 ? 0.786 0.067 -25.028 1.00 92.12 208 TRP A N 1
ATOM 1540 C CA . TRP A 1 208 ? 0.059 -0.331 -26.240 1.00 92.12 208 TRP A CA 1
ATOM 1541 C C . TRP A 1 208 ? 0.148 0.714 -27.350 1.00 92.12 208 TRP A C 1
ATOM 1543 O O . TRP A 1 208 ? 0.134 0.354 -28.524 1.00 92.12 208 TRP A O 1
ATOM 1553 N N . VAL A 1 209 ? 0.293 1.997 -26.998 1.00 89.31 209 VAL A N 1
ATOM 1554 C CA . VAL A 1 209 ? 0.481 3.081 -27.978 1.00 89.31 209 VAL A CA 1
ATOM 1555 C C . VAL A 1 209 ? 1.786 2.888 -28.757 1.00 89.31 209 VAL A C 1
ATOM 1557 O O . VAL A 1 209 ? 1.857 3.228 -29.934 1.00 89.31 209 VAL A O 1
ATOM 1560 N N . ALA A 1 210 ? 2.794 2.283 -28.127 1.00 86.81 210 ALA A N 1
ATOM 1561 C CA . ALA A 1 210 ? 4.064 1.925 -28.749 1.00 86.81 210 ALA A CA 1
ATOM 1562 C C . ALA A 1 210 ? 4.061 0.517 -29.386 1.00 86.81 210 ALA A C 1
ATOM 1564 O O . ALA A 1 210 ? 5.104 0.054 -29.839 1.00 86.81 210 ALA A O 1
ATOM 1565 N N . GLY A 1 211 ? 2.917 -0.182 -29.417 1.00 90.62 211 GLY A N 1
ATOM 1566 C CA . GLY A 1 211 ? 2.815 -1.560 -29.915 1.00 90.62 211 GLY A CA 1
ATOM 1567 C C . GLY A 1 211 ? 3.462 -2.609 -29.003 1.00 90.62 211 GLY A C 1
ATOM 1568 O O . GLY A 1 211 ? 3.674 -3.744 -29.430 1.00 90.62 211 GLY A O 1
ATOM 1569 N N . LEU A 1 212 ? 3.786 -2.240 -27.761 1.00 90.56 212 LEU A N 1
ATOM 1570 C CA . LEU A 1 212 ? 4.411 -3.115 -26.773 1.00 90.56 212 LEU A CA 1
ATOM 1571 C C . LEU A 1 212 ? 3.352 -3.794 -25.889 1.00 90.56 212 LEU A C 1
ATOM 1573 O O . LEU A 1 212 ? 2.240 -3.276 -25.755 1.00 90.56 212 LEU A O 1
ATOM 1577 N N . PRO A 1 213 ? 3.664 -4.943 -25.261 1.00 92.62 213 PRO A N 1
ATOM 1578 C CA . PRO A 1 213 ? 2.776 -5.579 -24.290 1.00 92.62 213 PRO A CA 1
ATOM 1579 C C . PRO A 1 213 ? 2.426 -4.667 -23.102 1.00 92.62 213 PRO A C 1
ATOM 1581 O O . PRO A 1 213 ? 3.166 -3.744 -22.761 1.00 92.62 213 PRO A O 1
ATOM 1584 N N . PHE A 1 214 ? 1.300 -4.951 -22.440 1.00 92.62 214 PHE A N 1
ATOM 1585 C CA . PHE A 1 214 ? 0.876 -4.237 -21.227 1.00 92.62 214 PHE A CA 1
ATOM 1586 C C . PHE A 1 214 ? 1.969 -4.270 -20.146 1.00 92.62 214 PHE A C 1
ATOM 1588 O O . PHE A 1 214 ? 2.589 -5.314 -19.957 1.00 92.62 214 PHE A O 1
ATOM 1595 N N . LEU A 1 215 ? 2.161 -3.150 -19.433 1.00 90.00 215 LEU A N 1
ATOM 1596 C CA . LEU A 1 215 ? 3.204 -2.967 -18.404 1.00 90.00 215 LEU A CA 1
ATOM 1597 C C . LEU A 1 215 ? 4.643 -3.104 -18.923 1.00 90.00 215 LEU A C 1
ATOM 1599 O O . LEU A 1 215 ? 5.559 -3.349 -18.146 1.00 90.00 215 LEU A O 1
ATOM 1603 N N . THR A 1 216 ? 4.870 -2.901 -20.222 1.00 85.69 216 THR A N 1
ATOM 1604 C CA . THR A 1 216 ? 6.240 -2.717 -20.712 1.00 85.69 216 THR A CA 1
ATOM 1605 C C . THR A 1 216 ? 6.713 -1.317 -20.344 1.00 85.69 216 THR A C 1
ATOM 1607 O O . THR A 1 216 ? 6.184 -0.326 -20.854 1.00 85.69 216 THR A O 1
ATOM 1610 N N . SER A 1 217 ? 7.705 -1.233 -19.464 1.00 81.25 217 SER A N 1
ATOM 1611 C CA . SER A 1 217 ? 8.268 0.042 -19.038 1.00 81.25 217 SER A CA 1
ATOM 1612 C C . SER A 1 217 ? 9.194 0.640 -20.090 1.00 81.25 217 SER A C 1
ATOM 1614 O O . SER A 1 217 ? 10.087 -0.015 -20.617 1.00 81.25 217 SER A O 1
ATOM 1616 N N . GLY A 1 218 ? 8.990 1.924 -20.369 1.00 77.94 218 GLY A N 1
ATOM 1617 C CA . GLY A 1 218 ? 9.942 2.777 -21.075 1.00 77.94 218 GLY A CA 1
ATOM 1618 C C . GLY A 1 218 ? 10.512 3.858 -20.158 1.00 77.94 218 GLY A C 1
ATOM 1619 O O . GLY A 1 218 ? 9.878 4.246 -19.168 1.00 77.94 218 GLY A O 1
ATOM 1620 N N . PHE A 1 219 ? 11.683 4.377 -20.519 1.00 76.62 219 PHE A N 1
ATOM 1621 C CA . PHE A 1 219 ? 12.334 5.507 -19.858 1.00 76.62 219 PHE A CA 1
ATOM 1622 C C . PHE A 1 219 ? 12.709 6.580 -20.884 1.00 76.62 219 PHE A C 1
ATOM 1624 O O . PHE A 1 219 ? 13.150 6.281 -21.993 1.00 76.62 219 PHE A O 1
ATOM 1631 N N . VAL A 1 220 ? 12.509 7.847 -20.519 1.00 71.00 220 VAL A N 1
ATOM 1632 C CA . VAL A 1 220 ? 12.876 9.009 -21.335 1.00 71.00 220 VAL A CA 1
ATOM 1633 C C . VAL A 1 220 ? 13.742 9.933 -20.493 1.00 71.00 220 VAL A C 1
ATOM 1635 O O . VAL A 1 220 ? 13.391 10.265 -19.365 1.00 71.00 220 VAL A O 1
ATOM 1638 N N . HIS A 1 221 ? 14.864 10.377 -21.049 1.00 69.50 221 HIS A N 1
ATOM 1639 C CA . HIS A 1 221 ? 15.719 11.364 -20.398 1.00 69.50 221 HIS A CA 1
ATOM 1640 C C . HIS A 1 221 ? 15.175 12.759 -20.718 1.00 69.50 221 HIS A C 1
ATOM 1642 O O . HIS A 1 221 ? 15.191 13.196 -21.869 1.00 69.50 221 HIS A O 1
ATOM 1648 N N . VAL A 1 222 ? 14.637 13.438 -19.706 1.00 71.56 222 VAL A N 1
ATOM 1649 C CA . VAL A 1 222 ? 14.089 14.792 -19.827 1.00 71.56 222 VAL A CA 1
ATOM 1650 C C . VAL A 1 222 ? 15.073 15.767 -19.197 1.00 71.56 222 VAL A C 1
ATOM 1652 O O . VAL A 1 222 ? 15.453 15.619 -18.039 1.00 71.56 222 VAL A O 1
ATOM 1655 N N . HIS A 1 223 ? 15.474 16.794 -19.943 1.00 70.62 223 HIS A N 1
ATOM 1656 C CA . HIS A 1 223 ? 16.324 17.849 -19.404 1.00 70.62 223 HIS A CA 1
ATOM 1657 C C . HIS A 1 223 ? 15.464 18.923 -18.726 1.00 70.62 223 HIS A C 1
ATOM 1659 O O . HIS A 1 223 ? 14.739 19.665 -19.392 1.00 70.62 223 HIS A O 1
ATOM 1665 N N . LEU A 1 224 ? 15.534 19.005 -17.397 1.00 70.81 224 LEU A N 1
ATOM 1666 C CA . LEU A 1 224 ? 14.859 20.039 -16.615 1.00 70.81 224 LEU A CA 1
ATOM 1667 C C . LEU A 1 224 ? 15.834 21.192 -16.328 1.00 70.81 224 LEU A C 1
ATOM 1669 O O . LEU A 1 224 ? 16.889 20.952 -15.741 1.00 70.81 224 LEU A O 1
ATOM 1673 N N . PRO A 1 225 ? 15.470 22.454 -16.628 1.00 63.72 225 PRO A N 1
ATOM 1674 C CA . PRO A 1 225 ? 16.388 23.599 -16.560 1.00 63.72 225 PRO A CA 1
ATOM 1675 C C . PRO A 1 225 ? 16.945 23.913 -15.158 1.00 63.72 225 PRO A C 1
ATOM 1677 O O . PRO A 1 225 ? 17.882 24.694 -15.041 1.00 63.72 225 PRO A O 1
ATOM 1680 N N . ILE A 1 226 ? 16.384 23.323 -14.096 1.00 72.50 226 ILE A N 1
ATOM 1681 C CA . ILE A 1 226 ? 16.808 23.523 -12.696 1.00 72.50 226 ILE A CA 1
ATOM 1682 C C . ILE A 1 226 ? 17.459 22.260 -12.102 1.00 72.50 226 ILE A C 1
ATOM 1684 O O . ILE A 1 226 ? 18.273 22.362 -11.190 1.00 72.50 226 ILE A O 1
ATOM 1688 N N . VAL A 1 227 ? 17.105 21.071 -12.600 1.00 63.44 227 VAL A N 1
ATOM 1689 C CA . VAL A 1 227 ? 17.435 19.774 -11.972 1.00 63.44 227 VAL A CA 1
ATOM 1690 C C . VAL A 1 227 ? 18.489 18.996 -12.774 1.00 63.44 227 VAL A C 1
ATOM 1692 O O . VAL A 1 227 ? 19.135 18.107 -12.229 1.00 63.44 227 VAL A O 1
ATOM 1695 N N . GLY A 1 228 ? 18.727 19.366 -14.037 1.00 70.50 228 GLY A N 1
ATOM 1696 C CA . GLY A 1 228 ? 19.632 18.654 -14.941 1.00 70.50 228 GLY A CA 1
ATOM 1697 C C . GLY A 1 228 ? 18.919 17.542 -15.712 1.00 70.50 228 GLY A C 1
ATOM 1698 O O . GLY A 1 228 ? 17.713 17.622 -15.959 1.00 70.50 228 GLY A O 1
ATOM 1699 N N . GLU A 1 229 ? 19.665 16.519 -16.137 1.00 64.56 229 GLU A N 1
ATOM 1700 C CA . GLU A 1 229 ? 19.072 15.344 -16.784 1.00 64.56 229 GLU A CA 1
ATOM 1701 C C . GLU A 1 229 ? 18.299 14.497 -15.772 1.00 64.56 229 GLU A C 1
ATOM 1703 O O . GLU A 1 229 ? 18.847 14.051 -14.764 1.00 64.56 229 GLU A O 1
ATOM 1708 N N . PHE A 1 230 ? 17.015 14.289 -16.049 1.00 68.69 230 PHE A N 1
ATOM 1709 C CA . PHE A 1 230 ? 16.108 13.513 -15.221 1.00 68.69 230 PHE A CA 1
ATOM 1710 C C . PHE A 1 230 ? 15.602 12.304 -16.010 1.00 68.69 230 PHE A C 1
ATOM 1712 O O . PHE A 1 230 ? 14.949 12.454 -17.045 1.00 68.69 230 PHE A O 1
ATOM 1719 N N . GLU A 1 231 ? 15.904 11.100 -15.525 1.00 69.12 231 GLU A N 1
ATOM 1720 C CA . GLU A 1 231 ? 15.404 9.850 -16.099 1.00 69.12 231 GLU A CA 1
ATOM 1721 C C . GLU A 1 231 ? 13.932 9.674 -15.691 1.00 69.12 231 GLU A C 1
ATOM 1723 O O . GLU A 1 231 ? 13.613 9.256 -14.579 1.00 69.12 231 GLU A O 1
ATOM 1728 N N . LEU A 1 232 ? 13.011 10.064 -16.578 1.00 72.25 232 LEU A N 1
ATOM 1729 C CA . LEU A 1 232 ? 11.576 9.904 -16.374 1.00 72.25 232 LEU A CA 1
ATOM 1730 C C . LEU A 1 232 ? 11.168 8.510 -16.862 1.00 72.25 232 LEU A C 1
ATOM 1732 O O . LEU A 1 232 ? 10.938 8.284 -18.054 1.00 72.25 232 LEU A O 1
ATOM 1736 N N . ALA A 1 233 ? 11.082 7.566 -15.931 1.00 80.69 233 ALA A N 1
ATOM 1737 C CA . ALA A 1 233 ? 10.567 6.235 -16.212 1.00 80.69 233 ALA A CA 1
ATOM 1738 C C . ALA A 1 233 ? 9.035 6.223 -16.131 1.00 80.69 233 ALA A C 1
ATOM 1740 O O . ALA A 1 233 ? 8.443 6.741 -15.182 1.00 80.69 233 ALA A O 1
ATOM 1741 N N . SER A 1 234 ? 8.382 5.564 -17.089 1.00 82.12 234 SER A N 1
ATOM 1742 C CA . SER A 1 234 ? 6.949 5.229 -16.997 1.00 82.12 234 SER A CA 1
ATOM 1743 C C . SER A 1 234 ? 6.620 4.480 -15.695 1.00 82.12 234 SER A C 1
ATOM 1745 O O . SER A 1 234 ? 5.561 4.714 -15.113 1.00 82.12 234 SER A O 1
ATOM 1747 N N . ALA A 1 235 ? 7.577 3.712 -15.162 1.00 84.19 235 ALA A N 1
ATOM 1748 C CA . ALA A 1 235 ? 7.540 3.098 -13.835 1.00 84.19 235 ALA A CA 1
ATOM 1749 C C . ALA A 1 235 ? 7.180 4.078 -12.700 1.00 84.19 235 ALA A C 1
ATOM 1751 O O . ALA A 1 235 ? 6.461 3.702 -11.781 1.00 84.19 235 ALA A O 1
ATOM 1752 N N . MET A 1 236 ? 7.576 5.356 -12.780 1.00 87.06 236 MET A N 1
ATOM 1753 C CA . MET A 1 236 ? 7.203 6.365 -11.777 1.00 87.06 236 MET A CA 1
ATOM 1754 C C . MET A 1 236 ? 5.696 6.656 -11.763 1.00 87.06 236 MET A C 1
ATOM 1756 O O . MET A 1 236 ? 5.123 6.929 -10.709 1.00 87.06 236 MET A O 1
ATOM 1760 N N . GLY A 1 237 ? 5.040 6.608 -12.927 1.00 91.00 237 GLY A N 1
ATOM 1761 C CA . GLY A 1 237 ? 3.585 6.754 -13.027 1.00 91.00 237 GLY A CA 1
ATOM 1762 C C . GLY A 1 237 ? 2.854 5.557 -12.421 1.00 91.00 237 GLY A C 1
ATOM 1763 O O . GLY A 1 237 ? 1.848 5.722 -11.731 1.00 91.00 237 GLY A O 1
ATOM 1764 N N . PHE A 1 238 ? 3.414 4.361 -12.605 1.00 93.94 238 PHE A N 1
ATOM 1765 C CA . PHE A 1 238 ? 2.906 3.144 -11.988 1.00 93.94 238 PHE A CA 1
ATOM 1766 C C . PHE A 1 238 ? 3.070 3.201 -10.463 1.00 93.94 238 PHE A C 1
ATOM 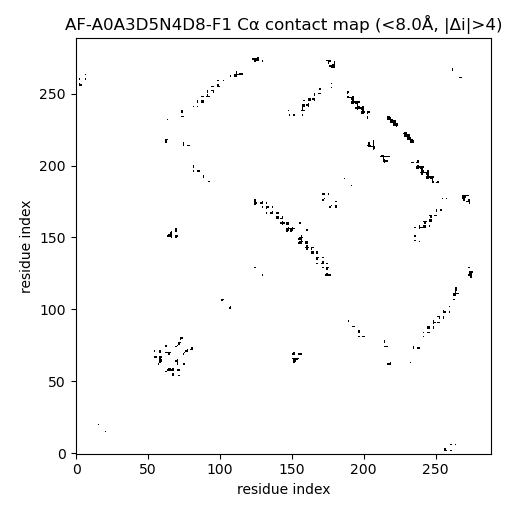1768 O O . PHE A 1 238 ? 2.094 3.017 -9.735 1.00 93.94 238 PHE A O 1
ATOM 1775 N N . ASP A 1 239 ? 4.256 3.582 -9.979 1.00 94.38 239 ASP A N 1
ATOM 1776 C CA . ASP A 1 239 ? 4.540 3.809 -8.559 1.00 94.38 239 ASP A CA 1
ATOM 1777 C C . ASP A 1 239 ? 3.633 4.881 -7.940 1.00 94.38 239 ASP A C 1
ATOM 1779 O O . ASP A 1 239 ? 3.226 4.752 -6.785 1.00 94.38 239 ASP A O 1
ATOM 1783 N N . LEU A 1 240 ? 3.262 5.927 -8.688 1.00 95.62 240 LEU A N 1
ATOM 1784 C CA . LEU A 1 240 ? 2.283 6.916 -8.231 1.00 95.62 240 LEU A CA 1
ATOM 1785 C C . LEU A 1 240 ? 0.906 6.274 -8.014 1.00 95.62 240 LEU A C 1
ATOM 1787 O O . LEU A 1 240 ? 0.256 6.530 -6.999 1.00 95.62 240 LEU A O 1
ATOM 1791 N N . GLY A 1 241 ? 0.467 5.415 -8.937 1.00 96.81 241 GLY A N 1
ATOM 1792 C CA . GLY A 1 241 ? -0.768 4.647 -8.785 1.00 96.81 241 GLY A CA 1
ATOM 1793 C C . GLY A 1 241 ? -0.743 3.734 -7.555 1.00 96.81 241 GLY A C 1
ATOM 1794 O O . GLY A 1 241 ? -1.696 3.708 -6.766 1.00 96.81 241 GLY A O 1
ATOM 1795 N N . VAL A 1 242 ? 0.385 3.055 -7.335 1.00 97.19 242 VAL A N 1
ATOM 1796 C CA . VAL A 1 242 ? 0.642 2.244 -6.137 1.00 97.19 242 VAL A CA 1
ATOM 1797 C C . VAL A 1 242 ? 0.556 3.099 -4.871 1.00 97.19 242 VAL A C 1
ATOM 1799 O O . VAL A 1 242 ? -0.207 2.777 -3.961 1.00 97.19 242 VAL A O 1
ATOM 1802 N N . PHE A 1 243 ? 1.280 4.219 -4.828 1.00 97.56 243 PHE A N 1
ATOM 1803 C CA . PHE A 1 243 ? 1.312 5.150 -3.700 1.00 97.56 243 PHE A CA 1
ATOM 1804 C C . PHE A 1 243 ? -0.096 5.606 -3.301 1.00 97.56 243 PHE A C 1
ATOM 1806 O O . PHE A 1 243 ? -0.483 5.498 -2.136 1.00 97.56 243 PHE A O 1
ATOM 1813 N N . LEU A 1 244 ? -0.890 6.065 -4.273 1.00 97.44 244 LEU A N 1
ATOM 1814 C CA . LEU A 1 244 ? -2.256 6.534 -4.036 1.00 97.44 244 LEU A CA 1
ATOM 1815 C C . LEU A 1 244 ? -3.159 5.411 -3.516 1.00 97.44 244 LEU A C 1
ATOM 1817 O O . LEU A 1 244 ? -3.933 5.629 -2.583 1.00 97.44 244 LEU A O 1
ATOM 1821 N N . THR A 1 245 ? -3.019 4.202 -4.064 1.00 97.88 245 THR A N 1
ATOM 1822 C CA . THR A 1 245 ? -3.789 3.035 -3.619 1.00 97.88 245 THR A CA 1
ATOM 1823 C C . THR A 1 245 ? -3.462 2.664 -2.176 1.00 97.88 245 THR A C 1
ATOM 1825 O O . THR A 1 245 ? -4.373 2.458 -1.377 1.00 97.88 245 THR A O 1
ATOM 1828 N N . VAL A 1 246 ? -2.175 2.641 -1.815 1.00 97.81 246 VAL A N 1
ATOM 1829 C CA . VAL A 1 246 ? -1.709 2.319 -0.459 1.00 97.81 246 VAL A CA 1
ATOM 1830 C C . VAL A 1 246 ? -2.204 3.347 0.549 1.00 97.81 246 VAL A C 1
ATOM 1832 O O . VAL A 1 246 ? -2.826 2.972 1.546 1.00 97.81 246 VAL A O 1
ATOM 1835 N N . VAL A 1 247 ? -1.993 4.640 0.278 1.00 96.50 247 VAL A N 1
ATOM 1836 C CA . VAL A 1 247 ? -2.476 5.704 1.168 1.00 96.50 247 VAL A CA 1
ATOM 1837 C C . VAL A 1 247 ? -3.997 5.634 1.279 1.00 96.50 247 VAL A C 1
ATOM 1839 O O . VAL A 1 247 ? -4.540 5.677 2.379 1.00 96.50 247 VAL A O 1
ATOM 1842 N N . GLY A 1 248 ? -4.711 5.447 0.168 1.00 96.00 248 GLY A N 1
ATOM 1843 C CA . GLY A 1 248 ? -6.170 5.370 0.170 1.00 96.00 248 GLY A CA 1
ATOM 1844 C C . GLY A 1 248 ? -6.688 4.202 1.001 1.00 96.00 248 GLY A C 1
ATOM 1845 O O . GLY A 1 248 ? -7.577 4.389 1.831 1.00 96.00 248 GLY A O 1
ATOM 1846 N N . ALA A 1 249 ? -6.090 3.024 0.832 1.00 96.88 249 ALA A N 1
ATOM 1847 C CA . ALA A 1 249 ? -6.456 1.810 1.546 1.00 96.88 249 ALA A CA 1
ATOM 1848 C C . ALA A 1 249 ? -6.249 1.944 3.060 1.00 96.88 249 ALA A C 1
ATOM 1850 O O . ALA A 1 249 ? -7.165 1.659 3.836 1.00 96.88 249 ALA A O 1
ATOM 1851 N N . VAL A 1 250 ? -5.075 2.423 3.487 1.00 95.06 250 VAL A N 1
ATOM 1852 C CA . VAL A 1 250 ? -4.759 2.585 4.914 1.00 95.06 250 VAL A CA 1
ATOM 1853 C C . VAL A 1 250 ? -5.659 3.640 5.553 1.00 95.06 250 VAL A C 1
ATOM 1855 O O . VAL A 1 250 ? -6.215 3.405 6.628 1.00 95.06 250 VAL A O 1
ATOM 1858 N N . MET A 1 251 ? -5.858 4.777 4.882 1.00 93.12 251 MET A N 1
ATOM 1859 C CA . MET A 1 251 ? -6.689 5.858 5.410 1.00 93.12 251 MET A CA 1
ATOM 1860 C C . MET A 1 251 ? -8.174 5.483 5.466 1.00 93.12 251 MET A C 1
ATOM 1862 O O . MET A 1 251 ? -8.843 5.816 6.446 1.00 93.12 251 MET A O 1
ATOM 1866 N N . LEU A 1 252 ? -8.689 4.737 4.480 1.00 93.38 252 LEU A N 1
ATOM 1867 C CA . LEU A 1 252 ? -10.058 4.214 4.506 1.00 93.38 252 LEU A CA 1
ATOM 1868 C C . LEU A 1 252 ? -10.261 3.236 5.670 1.00 93.38 252 LEU A C 1
ATOM 1870 O O . LEU A 1 252 ? -11.235 3.359 6.417 1.00 93.38 252 LEU A O 1
ATOM 1874 N N . ALA A 1 253 ? -9.328 2.297 5.853 1.00 92.25 253 ALA A N 1
ATOM 1875 C CA . ALA A 1 253 ? -9.378 1.337 6.950 1.00 92.25 253 ALA A CA 1
ATOM 1876 C C . ALA A 1 253 ? -9.326 2.037 8.318 1.00 92.25 253 ALA A C 1
ATOM 1878 O O . ALA A 1 253 ? -10.133 1.726 9.197 1.00 92.25 253 ALA A O 1
ATOM 1879 N N . LEU A 1 254 ? -8.435 3.023 8.488 1.00 90.00 254 LEU A N 1
ATOM 1880 C CA . LEU A 1 254 ? -8.358 3.839 9.702 1.00 90.00 254 LEU A CA 1
ATOM 1881 C C . LEU A 1 254 ? -9.677 4.569 9.966 1.00 90.00 254 LEU A C 1
ATOM 1883 O O . LEU A 1 254 ? -10.194 4.516 11.080 1.00 90.00 254 LEU A O 1
ATOM 1887 N N . ALA A 1 255 ? -10.230 5.235 8.949 1.00 87.81 255 ALA A N 1
ATOM 1888 C CA . ALA A 1 255 ? -11.438 6.030 9.109 1.00 87.81 255 ALA A CA 1
ATOM 1889 C C . ALA A 1 255 ? -12.640 5.182 9.536 1.00 87.81 255 ALA A C 1
ATOM 1891 O O . ALA A 1 255 ? -13.422 5.596 10.392 1.00 87.81 255 ALA A O 1
ATOM 1892 N N . LYS A 1 256 ? -12.760 3.970 8.985 1.00 88.19 256 LYS A N 1
ATOM 1893 C CA . LYS A 1 256 ? -13.841 3.046 9.331 1.00 88.19 256 LYS A CA 1
ATOM 1894 C C . LYS A 1 256 ? -13.646 2.423 10.713 1.00 88.19 256 LYS A C 1
ATOM 1896 O O . LYS A 1 256 ? -14.601 2.365 11.478 1.00 88.19 256 LYS A O 1
ATOM 1901 N N . LEU A 1 257 ? -12.426 2.043 11.092 1.00 86.75 257 LEU A N 1
ATOM 1902 C CA . LEU A 1 257 ? -12.157 1.549 12.450 1.00 86.75 257 LEU A CA 1
ATOM 1903 C C . LEU A 1 257 ? -12.391 2.627 13.519 1.00 86.75 257 LEU A C 1
ATOM 1905 O O . LEU A 1 257 ? -12.998 2.343 14.549 1.00 86.75 257 LEU A O 1
ATOM 1909 N N . SER A 1 258 ? -11.983 3.870 13.253 1.00 82.94 258 SER A N 1
ATOM 1910 C CA . SER A 1 258 ? -12.212 4.998 14.164 1.00 82.94 258 SER A CA 1
ATOM 1911 C C . SER A 1 258 ? -13.704 5.327 14.328 1.00 82.94 258 SER A C 1
ATOM 1913 O O . SER A 1 258 ? -14.148 5.694 15.416 1.00 82.94 258 SER A O 1
ATOM 1915 N N . GLN A 1 259 ? -14.517 5.129 13.283 1.00 81.69 259 GLN A N 1
ATOM 1916 C CA . GLN A 1 259 ? -15.975 5.260 13.373 1.00 81.69 259 GLN A CA 1
ATOM 1917 C C . GLN A 1 259 ? -16.580 4.270 14.384 1.00 81.69 259 GLN A C 1
ATOM 1919 O O . GLN A 1 259 ? -17.443 4.660 15.171 1.00 81.69 259 GLN A O 1
ATOM 1924 N N . VAL A 1 260 ? -16.118 3.014 14.382 1.00 82.81 260 VAL A N 1
ATOM 1925 C CA . VAL A 1 260 ? -16.582 1.973 15.318 1.00 82.81 260 VAL A CA 1
ATOM 1926 C C . VAL A 1 260 ? -16.197 2.322 16.755 1.00 82.81 260 VAL A C 1
ATOM 1928 O O . VAL A 1 260 ? -17.040 2.253 17.645 1.00 82.81 260 VAL A O 1
ATOM 1931 N N . GLU A 1 261 ? -14.953 2.750 16.978 1.00 78.25 261 GLU A N 1
ATOM 1932 C CA . GLU A 1 261 ? -14.475 3.193 18.294 1.00 78.25 261 GLU A CA 1
ATOM 1933 C C . GLU A 1 261 ? -15.335 4.334 18.853 1.00 78.25 261 GLU A C 1
ATOM 1935 O O . GLU A 1 261 ? -15.790 4.276 19.993 1.00 78.25 261 GLU A O 1
ATOM 1940 N N . ARG A 1 262 ? -15.659 5.331 18.026 1.00 77.25 262 ARG A N 1
ATOM 1941 C CA . ARG A 1 262 ? -16.494 6.462 18.446 1.00 77.25 262 ARG A CA 1
ATOM 1942 C C . ARG A 1 262 ? -17.899 6.035 18.879 1.00 77.25 262 ARG A C 1
ATOM 1944 O O . ARG A 1 262 ? -18.433 6.587 19.836 1.00 77.25 262 ARG A O 1
ATOM 1951 N N . MET A 1 263 ? -18.491 5.064 18.181 1.00 75.88 263 MET A N 1
ATOM 1952 C CA . MET A 1 263 ? -19.805 4.514 18.536 1.00 75.88 263 MET A CA 1
ATOM 1953 C C . MET A 1 263 ? -19.760 3.708 19.837 1.00 75.88 263 MET A C 1
ATOM 1955 O O . MET A 1 263 ? -20.699 3.789 20.620 1.00 75.88 263 MET A O 1
ATOM 1959 N N . ALA A 1 264 ? -18.680 2.960 20.075 1.00 74.50 264 ALA A N 1
ATOM 1960 C CA . ALA A 1 264 ? -18.488 2.205 21.311 1.00 74.50 264 ALA A CA 1
ATOM 1961 C C . ALA A 1 264 ? -18.265 3.119 22.525 1.00 74.50 264 ALA A C 1
ATOM 1963 O O . ALA A 1 264 ? -18.747 2.845 23.620 1.00 74.50 264 ALA A O 1
ATOM 1964 N N . GLU A 1 265 ? -17.523 4.211 22.340 1.00 71.06 265 GLU A N 1
ATOM 1965 C CA . GLU A 1 265 ? -17.054 5.051 23.444 1.00 71.06 265 GLU A CA 1
ATOM 1966 C C . GLU A 1 265 ? -17.916 6.301 23.685 1.00 71.06 265 GLU A C 1
ATOM 1968 O O . GLU A 1 265 ? -17.630 7.054 24.611 1.00 71.06 265 GLU A O 1
ATOM 1973 N N . HIS A 1 266 ? -18.971 6.526 22.888 1.00 68.19 266 HIS A N 1
ATOM 1974 C CA . HIS A 1 266 ? -19.817 7.733 22.944 1.00 68.19 266 HIS A CA 1
ATOM 1975 C C . HIS A 1 266 ? -19.003 9.033 22.896 1.00 68.19 266 HIS A C 1
ATOM 1977 O O . HIS A 1 266 ? -19.310 10.020 23.562 1.00 68.19 266 HIS A O 1
ATOM 1983 N N . VAL A 1 267 ? -17.913 9.018 22.133 1.00 65.81 267 VAL A N 1
ATOM 1984 C CA . VAL A 1 267 ? -16.979 10.140 22.074 1.00 65.81 267 VAL A CA 1
ATOM 1985 C C . VAL A 1 267 ? -17.543 11.222 21.158 1.00 65.81 267 VAL A C 1
ATOM 1987 O O . VAL A 1 267 ? -17.742 10.992 19.963 1.00 65.81 267 VAL A O 1
ATOM 1990 N N . ASP A 1 268 ? -17.755 12.417 21.713 1.00 65.81 268 ASP A N 1
ATOM 1991 C CA . ASP A 1 268 ? -18.099 13.605 20.933 1.00 65.81 268 ASP A CA 1
ATOM 1992 C C . ASP A 1 268 ? -17.026 13.921 19.883 1.00 65.81 268 ASP A C 1
ATOM 1994 O O . ASP A 1 268 ? -15.834 13.634 20.044 1.00 65.81 268 ASP A O 1
ATOM 1998 N N . VAL A 1 269 ? -17.453 14.525 18.775 1.00 68.31 269 VAL A N 1
ATOM 1999 C CA . VAL A 1 269 ? -16.549 14.920 17.693 1.00 68.31 269 VAL A CA 1
ATOM 2000 C C . VAL A 1 269 ? -15.652 16.049 18.196 1.00 68.31 269 VAL A C 1
ATOM 2002 O O . VAL A 1 269 ? -16.118 17.172 18.360 1.00 68.31 269 VAL A O 1
ATOM 2005 N N . ASN A 1 270 ? -14.362 15.765 18.412 1.00 73.19 270 ASN A N 1
ATOM 2006 C CA . ASN A 1 270 ? -13.409 16.816 18.760 1.00 73.19 270 ASN A CA 1
ATOM 2007 C C . ASN A 1 270 ? -13.295 17.816 17.597 1.00 73.19 270 ASN A C 1
ATOM 2009 O O . ASN A 1 270 ? -12.978 17.420 16.470 1.00 73.19 270 ASN A O 1
ATOM 2013 N N . LEU A 1 271 ? -13.598 19.087 17.864 1.00 74.19 271 LEU A N 1
ATOM 2014 C CA . LEU A 1 271 ? -13.524 20.181 16.892 1.00 74.19 271 LEU A CA 1
ATOM 2015 C C . LEU A 1 271 ? -12.178 20.905 16.942 1.00 74.19 271 LEU A C 1
ATOM 2017 O O . LEU A 1 271 ? -11.790 21.519 15.944 1.00 74.19 271 LEU A O 1
ATOM 2021 N N . ASP A 1 272 ? -11.464 20.775 18.060 1.00 78.56 272 ASP A N 1
ATOM 2022 C CA . ASP A 1 272 ? -10.184 21.410 18.338 1.00 78.56 272 ASP A CA 1
ATOM 2023 C C . ASP A 1 272 ? -9.031 20.406 18.209 1.00 78.56 272 ASP A C 1
ATOM 2025 O O . ASP A 1 272 ? -9.229 19.196 18.304 1.00 78.56 272 ASP A O 1
ATOM 2029 N N . PRO A 1 273 ? -7.803 20.867 17.920 1.00 73.75 273 PRO A N 1
ATOM 2030 C CA . PRO A 1 273 ? -6.677 19.965 17.674 1.00 73.75 273 PRO A CA 1
ATOM 2031 C C . PRO A 1 273 ? -6.142 19.266 18.930 1.00 73.75 273 PRO A C 1
ATOM 2033 O O . PRO A 1 273 ? -5.291 18.389 18.801 1.00 73.75 273 PRO A O 1
ATOM 2036 N N . MET A 1 274 ? -6.547 19.716 20.116 1.00 80.06 274 MET A N 1
ATOM 2037 C CA . MET A 1 274 ? -6.071 19.267 21.423 1.00 80.06 274 MET A CA 1
ATOM 2038 C C . MET A 1 274 ? -7.104 19.630 22.489 1.00 80.06 274 MET A C 1
ATOM 2040 O O . MET A 1 274 ? -7.834 20.605 22.319 1.00 80.06 274 MET A O 1
ATOM 2044 N N . ASP A 1 275 ? -7.152 18.868 23.581 1.00 75.75 275 ASP A N 1
ATOM 2045 C CA . ASP A 1 275 ? -8.214 19.019 24.587 1.00 75.75 275 ASP A CA 1
ATOM 2046 C C . ASP A 1 275 ? -8.053 20.284 25.452 1.00 75.75 275 ASP A C 1
ATOM 2048 O O . ASP A 1 275 ? -9.021 20.768 26.035 1.00 75.75 275 ASP A O 1
ATOM 2052 N N . HIS A 1 276 ? -6.842 20.844 25.525 1.00 74.94 276 HIS A N 1
ATOM 2053 C CA . HIS A 1 276 ? -6.560 22.088 26.238 1.00 74.94 276 HIS A CA 1
ATOM 2054 C C . HIS A 1 276 ? -5.668 23.005 25.399 1.00 74.94 276 HIS A C 1
ATOM 2056 O O . HIS A 1 276 ? -4.479 22.732 25.238 1.00 74.94 276 HIS A O 1
ATOM 2062 N N . ASP A 1 277 ? -6.199 24.138 24.932 1.00 73.81 277 ASP A N 1
ATOM 2063 C CA . ASP A 1 277 ? -5.414 25.152 24.224 1.00 73.81 277 ASP A CA 1
ATOM 2064 C C . ASP A 1 277 ? -4.894 26.254 25.163 1.00 73.81 277 ASP A C 1
ATOM 2066 O O . ASP A 1 277 ? -5.669 27.115 25.577 1.00 73.81 277 ASP A O 1
ATOM 2070 N N . PRO A 1 278 ? -3.584 26.287 25.493 1.00 72.12 278 PRO A N 1
ATOM 2071 C CA . PRO A 1 278 ? -3.028 27.322 26.362 1.00 72.12 278 PRO A CA 1
ATOM 2072 C C . PRO A 1 278 ? -3.010 28.717 25.715 1.00 72.12 278 PRO A C 1
ATOM 2074 O O . PRO A 1 278 ? -2.753 29.699 26.410 1.00 72.12 278 PRO A O 1
ATOM 2077 N N . SER A 1 279 ? -3.252 28.828 24.402 1.00 73.69 279 SER A N 1
ATOM 2078 C CA . SER A 1 279 ? -3.375 30.116 23.711 1.00 73.69 279 SER A CA 1
ATOM 2079 C C . SER A 1 279 ? -4.762 30.749 23.871 1.00 73.69 279 SER A C 1
ATOM 2081 O O . SER A 1 279 ? -4.895 31.972 23.760 1.00 73.69 279 SER A O 1
ATOM 2083 N N . VAL A 1 280 ? -5.781 29.950 24.208 1.00 71.62 280 VAL A N 1
ATOM 2084 C CA . VAL A 1 280 ? -7.123 30.441 24.527 1.00 71.62 280 VAL A CA 1
ATOM 2085 C C . VAL A 1 280 ? -7.113 30.927 25.973 1.00 71.62 280 VAL A C 1
ATOM 2087 O O . VAL A 1 280 ? -7.157 30.148 26.923 1.00 71.62 280 VAL A O 1
ATOM 2090 N N . ARG A 1 281 ? -7.039 32.249 26.164 1.00 59.47 281 ARG A N 1
ATOM 2091 C CA . ARG A 1 281 ? -7.237 32.847 27.489 1.00 59.47 281 ARG A CA 1
ATOM 2092 C C . ARG A 1 281 ? -8.671 32.570 27.929 1.00 59.47 281 ARG A C 1
ATOM 2094 O O . ARG A 1 281 ? -9.603 33.151 27.382 1.00 59.47 281 ARG A O 1
ATOM 2101 N N . ILE A 1 282 ? -8.840 31.705 28.924 1.00 61.59 282 ILE A N 1
ATOM 2102 C CA . ILE A 1 282 ? -10.118 31.539 29.614 1.00 61.59 282 ILE A CA 1
ATOM 2103 C C . ILE A 1 282 ? -10.431 32.892 30.254 1.00 61.59 282 ILE A C 1
ATOM 2105 O O . ILE A 1 282 ? -9.693 33.344 31.131 1.00 61.59 282 ILE A O 1
ATOM 2109 N N . ALA A 1 283 ? -11.475 33.572 29.776 1.00 55.47 283 ALA A N 1
ATOM 2110 C CA . ALA A 1 283 ? -11.976 34.765 30.437 1.00 55.47 283 ALA A CA 1
ATOM 2111 C C . ALA A 1 283 ? -12.390 34.354 31.854 1.00 55.47 283 ALA A C 1
ATOM 2113 O O . ALA A 1 283 ? -13.314 33.561 32.037 1.00 55.47 283 ALA A O 1
ATOM 2114 N N . THR A 1 284 ? -11.650 34.828 32.853 1.00 52.22 284 THR A N 1
ATOM 2115 C CA . THR A 1 284 ? -12.017 34.669 34.256 1.00 52.22 284 THR A CA 1
ATOM 2116 C C . THR A 1 284 ? -13.417 35.260 34.419 1.00 52.22 284 THR A C 1
ATOM 2118 O O . THR A 1 284 ? -13.604 36.403 33.997 1.00 52.22 284 THR A O 1
ATOM 2121 N N . PRO A 1 285 ? -14.400 34.542 34.992 1.00 51.25 285 PRO A N 1
ATOM 2122 C CA . PRO A 1 285 ? -15.685 35.152 35.294 1.00 51.25 285 PRO A CA 1
ATOM 2123 C C . PRO A 1 285 ? -15.416 36.360 36.188 1.00 51.25 285 PRO A C 1
ATOM 2125 O O . PRO A 1 285 ? -14.758 36.215 37.227 1.00 51.25 285 PRO A O 1
ATOM 2128 N N . GLU A 1 286 ? -15.852 37.548 35.765 1.00 47.31 286 GLU A N 1
ATOM 2129 C CA . GLU A 1 286 ? -15.896 38.703 36.653 1.00 47.31 286 GLU A CA 1
ATOM 2130 C C . GLU A 1 286 ? -16.662 38.265 37.899 1.00 47.31 286 GLU A C 1
ATOM 2132 O O . GLU A 1 286 ? -17.802 37.804 37.827 1.00 47.31 286 GLU A O 1
ATOM 2137 N N . LYS A 1 287 ? -15.993 38.329 39.052 1.00 48.72 287 LYS A N 1
ATOM 2138 C CA . LYS A 1 287 ? -16.682 38.272 40.332 1.00 48.72 287 LYS A CA 1
ATOM 2139 C C . LYS A 1 287 ? -17.589 39.495 40.365 1.00 48.72 287 LYS A C 1
ATOM 2141 O O . LYS A 1 287 ? -17.100 40.590 40.627 1.00 48.72 287 LYS A O 1
ATOM 2146 N N . GLU A 1 288 ? -18.869 39.302 40.069 1.00 46.91 288 GLU A N 1
ATOM 2147 C CA . GLU A 1 288 ? -19.909 40.248 40.457 1.00 46.91 288 GLU A CA 1
ATOM 2148 C C . GLU A 1 288 ? -19.780 40.443 41.975 1.00 46.91 288 GLU A C 1
ATOM 2150 O O . GLU A 1 288 ? -19.901 39.490 42.753 1.00 46.91 288 GLU A O 1
ATOM 2155 N N . ALA A 1 289 ? -19.392 41.657 42.360 1.00 45.91 289 ALA A N 1
ATOM 2156 C CA . ALA A 1 289 ? -19.271 42.132 43.732 1.00 45.91 289 ALA A CA 1
ATOM 2157 C C . ALA A 1 289 ? -20.425 43.087 44.033 1.00 45.91 289 ALA A C 1
ATOM 2159 O O . ALA A 1 289 ? -20.808 43.841 43.108 1.00 45.91 289 ALA A O 1
#

Organism: NCBI:txid168935

Mean predicted aligned error: 8.69 Å

Radius of gyration: 25.23 Å; Cα contacts (8 Å, |Δi|>4): 330; chains: 1; bounding box: 52×75×74 Å

Secondary structure (DSSP, 8-state):
-HHHHTTS-SS------HHHHHHHHHHHHHHHHHHHHHHHHHHTS--TT-HHHHHHHHHHHHS--S-HHHHIIIIITHHHHHHHHHHHHHHHHHHHHHHHHHHSSHHHHHHHT----S---S-SS-HHHHHHHHHHHHHHHHHHHHHHHHTTTSS--HHHHHHHHHHHHHHHHHHH-HHHHHHH----HHHHHHHHHHHHHHHHHHHHHTTPPTT---EEEEEETTTEEEEEEHHHHHHHHHHHHHHHHHHHHHHHHHHHHHHHHT-----SSSS--TTS---PPP---

InterPro domains:
  IPR007182 Na+/H+ antiporter MnhB subunit-related protein [PF04039] (129-251)
  IPR046806 MrpA C-terminal/MbhE [PF20501] (20-100)
  IPR050622 CPA3 Na(+)/H(+) Antiporter Subunit B [PTHR33932] (65-261)

pLDDT: mean 85.49, std 11.53, range [45.91, 98.38]

Foldseek 3Di:
DVLVVVVDDPDDDPPDDPVNVVVVVVVCVVVCCVVVVVVVVVVPDDDPDDCVVVLCVCQCPQVVFQQSVLSCCQAVVVVVLLVVLVVLLVVLVVLVVVLVVCCPPPNLVVLLPADDPDDDDPWQQDPVLLVVLVVVLVVLLVVLVVLCQCVRYDPHFLQRSLVSNLVSLLSLCSRQHVQQSCVVDPDDLNVLSVQLSVQLQVLQCVVVVVVHHGSNKDWDFDQDPVPGTDTDISSSSNSNSSSSSSNSSSVSSSNSSSVSVCSNHVDDRDNGRTPDDPVDPDPDPPPPD

Sequence (289 aa):
MLLALNILPKETPKESLPGRKLRDGVVSIAAGLGIGGAIWTIMTRDLPNSISAYHLANSKIEGGGTNVVNVILVDFRGFDTFGEIIVLGIA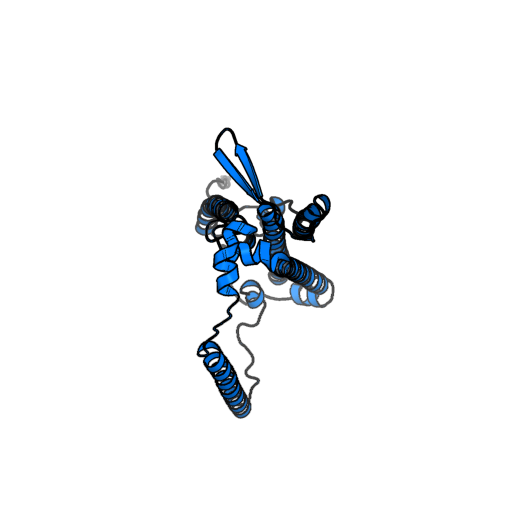ALSIFALIETVTQGEAAKRLASWVVSNRRSADRHPMMMVVATRVMLPLSLMVGVYIFLRGHNEPGGGFIAGLVVSVALVMQYMASGFGWTQNRMKVNYHGMIGLGVIAAAITGASAWVAGLPFLTSGFVHVHLPIVGEFELASAMGFDLGVFLTVVGAVMLALAKLSQVERMAEHVDVNLDPMDHDPSVRIATPEKEA

Solvent-accessible surface area (backbone atoms only — not comparable to full-atom values): 15588 Å² total; per-residue (Å²): 106,71,77,61,53,73,76,47,75,95,67,80,80,91,81,77,54,71,68,56,54,50,51,52,48,52,51,49,51,53,51,49,52,51,52,51,50,52,50,51,63,57,73,71,51,90,65,94,85,52,66,64,60,54,47,70,68,35,18,49,76,66,53,68,14,71,17,48,68,43,24,41,40,53,37,80,38,25,66,57,51,54,48,50,47,50,52,47,38,49,50,26,53,46,50,45,53,54,45,53,53,44,65,52,57,71,59,26,53,53,37,58,67,42,76,77,91,63,92,68,73,90,69,75,22,47,62,69,51,30,54,51,35,64,60,44,36,62,53,36,44,51,50,17,53,51,28,35,74,40,9,49,56,37,94,49,20,22,61,55,18,15,49,44,36,38,51,37,51,52,48,39,35,62,21,27,32,60,43,31,44,52,78,68,53,86,70,57,33,69,57,33,22,51,51,7,53,48,40,26,50,50,43,21,48,53,20,47,82,76,74,40,60,76,38,52,56,54,74,44,82,44,78,39,100,88,78,44,81,38,80,50,40,48,50,56,48,30,27,49,8,40,18,34,19,47,32,13,22,53,52,42,40,50,54,50,53,52,51,52,52,35,46,36,64,72,56,74,74,43,78,49,59,40,78,71,61,90,84,62,76,76,78,72,78,78,77,87,123